Protein AF-0000000087409258 (afdb_homodimer)

Structure (mmCIF, N/CA/C/O backbone):
data_AF-0000000087409258-model_v1
#
loop_
_entity.id
_entity.type
_entity.pdbx_description
1 polymer 'Helix-turn-helix transcriptional regulator'
#
loop_
_atom_site.group_PDB
_atom_site.id
_atom_site.type_symbol
_atom_site.label_atom_id
_atom_site.label_alt_id
_atom_site.label_comp_id
_atom_site.label_asym_id
_atom_site.label_entity_id
_atom_site.label_seq_id
_atom_site.pdbx_PDB_ins_code
_atom_site.Cartn_x
_atom_site.Cartn_y
_atom_site.Cartn_z
_atom_site.occupancy
_atom_site.B_iso_or_equiv
_atom_site.auth_seq_id
_atom_site.auth_comp_id
_atom_site.auth_asym_id
_atom_site.auth_atom_id
_atom_site.pdbx_PDB_model_num
ATOM 1 N N . MET A 1 1 ? 0.174 7.973 -6.758 1 89.38 1 MET A N 1
ATOM 2 C CA . MET A 1 1 ? 0.595 6.797 -6.004 1 89.38 1 MET A CA 1
ATOM 3 C C . MET A 1 1 ? 0.549 5.547 -6.875 1 89.38 1 MET A C 1
ATOM 5 O O . MET A 1 1 ? -0.35 5.395 -7.703 1 89.38 1 MET A O 1
ATOM 9 N N . LYS A 1 2 ? 1.593 4.695 -6.738 1 90.25 2 LYS A N 1
ATOM 10 C CA . LYS A 1 2 ? 1.683 3.508 -7.586 1 90.25 2 LYS A CA 1
ATOM 11 C C . LYS A 1 2 ? 1.005 2.311 -6.93 1 90.25 2 LYS A C 1
ATOM 13 O O . LYS A 1 2 ? 0.765 1.291 -7.578 1 90.25 2 LYS A O 1
ATOM 18 N N . TYR A 1 3 ? 0.667 2.307 -5.719 1 96.88 3 TYR A N 1
ATOM 19 C CA . TYR A 1 3 ? -0.089 1.336 -4.934 1 96.88 3 TYR A CA 1
ATOM 20 C C . TYR A 1 3 ? 0.606 -0.021 -4.93 1 96.88 3 TYR A C 1
ATOM 22 O O . TYR A 1 3 ? -0.035 -1.055 -5.129 1 96.88 3 TYR A O 1
ATOM 30 N N . ARG A 1 4 ? 1.931 0.079 -4.73 1 96.94 4 ARG A N 1
ATOM 31 C CA . ARG A 1 4 ? 2.729 -1.142 -4.727 1 96.94 4 ARG A CA 1
ATOM 32 C C . ARG A 1 4 ? 2.287 -2.08 -3.607 1 96.94 4 ARG A C 1
ATOM 34 O O . ARG A 1 4 ? 2.16 -3.289 -3.818 1 96.94 4 ARG A O 1
ATOM 41 N N . ASP A 1 5 ? 2.037 -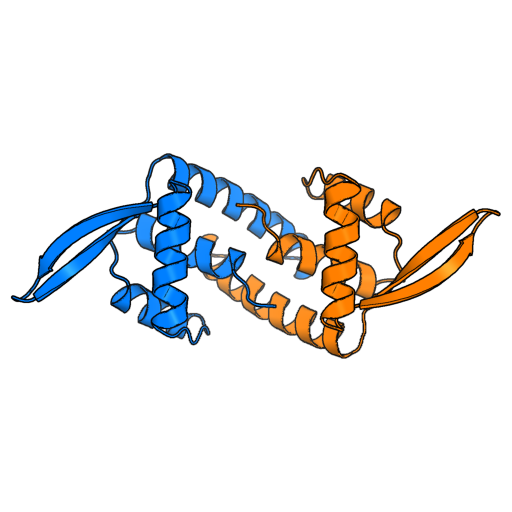1.569 -2.422 1 98.19 5 ASP A N 1
ATOM 42 C CA . ASP A 1 5 ? 1.653 -2.404 -1.288 1 98.19 5 ASP A CA 1
ATOM 43 C C . ASP A 1 5 ? 0.334 -3.125 -1.557 1 98.19 5 ASP A C 1
ATOM 45 O O . ASP A 1 5 ? 0.177 -4.297 -1.207 1 98.19 5 ASP A O 1
ATOM 49 N N . PHE A 1 6 ? -0.56 -2.443 -2.168 1 98.5 6 PHE A N 1
ATOM 50 C CA . PHE A 1 6 ? -1.859 -3.029 -2.477 1 98.5 6 PHE A CA 1
ATOM 51 C C . PHE A 1 6 ? -1.718 -4.152 -3.496 1 98.5 6 PHE A C 1
ATOM 53 O O . PHE A 1 6 ? -2.291 -5.23 -3.32 1 98.5 6 PHE A O 1
ATOM 60 N N . LEU A 1 7 ? -0.925 -3.869 -4.484 1 98.5 7 LEU A N 1
ATOM 61 C CA . LEU A 1 7 ? -0.688 -4.883 -5.508 1 98.5 7 LEU A CA 1
ATOM 62 C C . LEU A 1 7 ? -0.022 -6.117 -4.91 1 98.5 7 LEU A C 1
ATOM 64 O O . LEU A 1 7 ? -0.428 -7.246 -5.191 1 98.5 7 LEU A O 1
ATOM 68 N N . ALA A 1 8 ? 0.954 -5.875 -4.09 1 98.75 8 ALA A N 1
ATOM 69 C CA . ALA A 1 8 ? 1.679 -6.977 -3.465 1 98.75 8 ALA A CA 1
ATOM 70 C C . ALA A 1 8 ? 0.744 -7.84 -2.621 1 98.75 8 ALA A C 1
ATOM 72 O O . ALA A 1 8 ? 0.823 -9.07 -2.654 1 98.75 8 ALA A O 1
ATOM 73 N N . LEU A 1 9 ? -0.149 -7.207 -1.917 1 98.88 9 LEU A N 1
ATOM 74 C CA . LEU A 1 9 ? -1.073 -7.957 -1.071 1 98.88 9 LEU A CA 1
ATOM 75 C C . LEU A 1 9 ? -2.053 -8.766 -1.917 1 98.88 9 LEU A C 1
ATOM 77 O O . LEU A 1 9 ? -2.387 -9.898 -1.574 1 98.88 9 LEU A O 1
ATOM 81 N N . HIS A 1 10 ? -2.561 -8.141 -3.023 1 98.88 10 HIS A N 1
ATOM 82 C CA . HIS A 1 10 ? -3.377 -8.914 -3.951 1 98.88 10 HIS A CA 1
ATOM 83 C C . HIS A 1 10 ? -2.631 -10.148 -4.441 1 98.88 10 HIS A C 1
ATOM 85 O O . HIS A 1 10 ? -3.18 -11.258 -4.438 1 98.88 10 HIS A O 1
ATOM 91 N N . ILE A 1 11 ? -1.398 -9.914 -4.848 1 98.88 11 ILE A N 1
ATOM 92 C CA . ILE A 1 11 ? -0.594 -10.984 -5.438 1 98.88 11 ILE A CA 1
ATOM 93 C C . ILE A 1 11 ? -0.366 -12.086 -4.41 1 98.88 11 ILE A C 1
ATOM 95 O O . ILE A 1 11 ? -0.586 -13.266 -4.699 1 98.88 11 ILE A O 1
ATOM 99 N N . LEU A 1 12 ? 0.043 -11.742 -3.25 1 98.94 12 LEU A N 1
ATOM 100 C CA . LEU A 1 12 ? 0.292 -12.727 -2.203 1 98.94 12 LEU A CA 1
ATOM 101 C C . LEU A 1 12 ? -0.985 -13.477 -1.852 1 98.94 12 LEU A C 1
ATOM 103 O O . LEU A 1 12 ? -0.95 -14.688 -1.604 1 98.94 12 LEU A O 1
ATOM 107 N N . HIS A 1 13 ? -2.062 -12.766 -1.784 1 98.88 13 HIS A N 1
ATOM 108 C CA . HIS A 1 13 ? -3.34 -13.398 -1.485 1 98.88 13 HIS A CA 1
ATOM 109 C C . HIS A 1 13 ? -3.686 -14.461 -2.525 1 98.88 13 HIS A C 1
ATOM 111 O O . HIS A 1 13 ? -3.973 -15.602 -2.176 1 98.88 13 HIS A O 1
ATOM 117 N N . HIS A 1 14 ? -3.59 -14.133 -3.777 1 98.81 14 HIS A N 1
ATOM 118 C CA . HIS A 1 14 ? -3.914 -15.078 -4.836 1 98.81 14 HIS A CA 1
ATOM 119 C C . HIS A 1 14 ? -2.926 -16.234 -4.855 1 98.81 14 HIS A C 1
ATOM 121 O O . HIS A 1 14 ? -3.318 -17.391 -5.066 1 98.81 14 HIS A O 1
ATOM 127 N N . ALA A 1 15 ? -1.652 -15.938 -4.641 1 98.81 15 ALA A N 1
ATOM 128 C CA . ALA A 1 15 ? -0.634 -16.984 -4.609 1 98.81 15 ALA A CA 1
ATOM 129 C C . ALA A 1 15 ? -0.856 -17.938 -3.43 1 98.81 15 ALA A C 1
ATOM 131 O O . ALA A 1 15 ? -0.394 -19.078 -3.445 1 98.81 15 ALA A O 1
ATOM 132 N N . SER A 1 16 ? -1.476 -17.438 -2.377 1 98.62 16 SER A N 1
ATOM 133 C CA . SER A 1 16 ? -1.748 -18.266 -1.203 1 98.62 16 SER A CA 1
ATOM 134 C C . SER A 1 16 ? -2.881 -19.25 -1.471 1 98.62 16 SER A C 1
ATOM 136 O O . SER A 1 16 ? -3.01 -20.25 -0.773 1 98.62 16 SER A O 1
ATOM 138 N N . GLU A 1 17 ? -3.699 -18.922 -2.404 1 98.25 17 GLU A N 1
ATOM 139 C CA . GLU A 1 17 ? -4.832 -19.781 -2.746 1 98.25 17 GLU A CA 1
ATOM 140 C C . GLU A 1 17 ? -4.41 -20.906 -3.686 1 98.25 17 GLU A C 1
ATOM 142 O O . GLU A 1 17 ? -4.871 -22.047 -3.549 1 98.25 17 GLU A O 1
ATOM 147 N N . GLU A 1 18 ? -3.574 -20.688 -4.609 1 98.19 18 GLU A N 1
ATOM 148 C CA . GLU A 1 18 ? -3.033 -21.625 -5.59 1 98.19 18 GLU A CA 1
ATOM 149 C C . GLU A 1 18 ? -1.832 -21.016 -6.316 1 98.19 18 GLU A C 1
ATOM 151 O O . GLU A 1 18 ? -1.636 -19.797 -6.305 1 98.19 18 GLU A O 1
ATOM 156 N N . PRO A 1 19 ? -0.986 -21.875 -6.914 1 98.12 19 PRO A N 1
ATOM 157 C CA . PRO A 1 19 ? 0.081 -21.344 -7.758 1 98.12 19 PRO A CA 1
ATOM 158 C C . PRO A 1 19 ? -0.449 -20.453 -8.891 1 98.12 19 PRO A C 1
ATOM 160 O O . PRO A 1 19 ? -1.49 -20.766 -9.477 1 98.12 19 PRO A O 1
ATOM 163 N N . VAL A 1 20 ? 0.254 -19.375 -9.188 1 98.44 20 VAL A N 1
ATOM 164 C CA . VAL A 1 20 ? -0.277 -18.391 -10.125 1 98.44 20 VAL A CA 1
ATOM 165 C C . VAL A 1 20 ? 0.777 -18.062 -11.18 1 98.44 20 VAL A C 1
ATOM 167 O O . VAL A 1 20 ? 1.977 -18.219 -10.938 1 98.44 20 VAL A O 1
ATOM 170 N N . THR A 1 21 ? 0.331 -17.578 -12.375 1 98.31 21 THR A N 1
ATOM 171 C CA . THR A 1 21 ? 1.21 -17.062 -13.414 1 98.31 21 THR A CA 1
ATOM 172 C C . THR A 1 21 ? 1.067 -15.547 -13.523 1 98.31 21 THR A C 1
ATOM 174 O O . THR A 1 21 ? 0.106 -14.969 -13.016 1 98.31 21 THR A O 1
ATOM 177 N N . GLY A 1 22 ? 2.105 -14.875 -14.148 1 98.12 22 GLY A N 1
ATOM 178 C CA . GLY A 1 22 ? 2.014 -13.445 -14.391 1 98.12 22 GLY A CA 1
ATOM 179 C C . GLY A 1 22 ? 0.765 -13.047 -15.156 1 98.12 22 GLY A C 1
ATOM 180 O O . GLY A 1 22 ? 0.121 -12.047 -14.828 1 98.12 22 GLY A O 1
ATOM 181 N N . SER A 1 23 ? 0.426 -13.891 -16.141 1 96.88 23 SER A N 1
ATOM 182 C CA . SER A 1 23 ? -0.746 -13.578 -16.953 1 96.88 23 SER A CA 1
ATOM 183 C C . SER A 1 23 ? -2.029 -13.688 -16.141 1 96.88 23 SER A C 1
ATOM 185 O O . SER A 1 23 ? -2.922 -12.844 -16.266 1 96.88 23 SER A O 1
ATOM 187 N N . PHE A 1 24 ? -2.098 -14.703 -15.414 1 97.81 24 PHE A N 1
ATOM 188 C CA . PHE A 1 24 ? -3.246 -14.859 -14.523 1 97.81 24 PHE A CA 1
ATOM 189 C C . PHE A 1 24 ? -3.391 -13.648 -13.609 1 97.81 24 PHE A C 1
ATOM 191 O O . PHE A 1 24 ? -4.484 -13.102 -13.469 1 97.81 24 PHE A O 1
ATOM 198 N N . LEU A 1 25 ? -2.318 -13.195 -13.023 1 98.56 25 LEU A N 1
ATOM 199 C CA . LEU A 1 25 ? -2.324 -12.102 -12.055 1 98.56 25 LEU A CA 1
ATOM 200 C C . LEU A 1 25 ? -2.705 -10.789 -12.734 1 98.56 25 LEU A C 1
ATOM 202 O O . LEU A 1 25 ? -3.432 -9.977 -12.156 1 98.56 25 LEU A O 1
ATOM 206 N N . MET A 1 26 ? -2.182 -10.57 -13.898 1 98.5 26 MET A N 1
ATOM 207 C CA . MET A 1 26 ? -2.539 -9.352 -14.617 1 98.5 26 MET A CA 1
ATOM 208 C C . MET A 1 26 ? -4.039 -9.289 -14.875 1 98.5 26 MET A C 1
ATOM 210 O O . MET A 1 26 ? -4.664 -8.242 -14.695 1 98.5 26 MET A O 1
ATOM 214 N N . LYS A 1 27 ? -4.656 -10.445 -15.242 1 98 27 LYS A N 1
ATOM 215 C CA . LYS A 1 27 ? -6.098 -10.516 -15.461 1 98 27 LYS A CA 1
ATOM 216 C C . LYS A 1 27 ? -6.863 -10.305 -14.156 1 98 27 LYS A C 1
ATOM 218 O O . LYS A 1 27 ? -7.84 -9.555 -14.125 1 98 27 LYS A O 1
ATOM 223 N N . GLU A 1 28 ? -6.457 -10.984 -13.156 1 97.88 28 GLU A N 1
ATOM 224 C CA . GLU A 1 28 ? -7.141 -10.875 -11.875 1 97.88 28 GLU A CA 1
ATOM 225 C C . GLU A 1 28 ? -7.066 -9.453 -11.32 1 97.88 28 GLU A C 1
ATOM 227 O O . GLU A 1 28 ? -8.047 -8.938 -10.789 1 97.88 28 GLU A O 1
ATOM 232 N N . LEU A 1 29 ? -5.832 -8.836 -11.391 1 98.44 29 LEU A N 1
ATOM 233 C CA . LEU A 1 29 ? -5.656 -7.48 -10.883 1 98.44 29 LEU A CA 1
ATOM 234 C C . LEU A 1 29 ? -6.523 -6.492 -11.664 1 98.44 29 LEU A C 1
ATOM 236 O O . LEU A 1 29 ? -7.008 -5.508 -11.102 1 98.44 29 LEU A O 1
ATOM 240 N N . GLU A 1 30 ? -6.688 -6.742 -12.945 1 98.06 30 GLU A N 1
ATOM 241 C CA . GLU A 1 30 ? -7.605 -5.926 -13.734 1 98.06 30 GLU A CA 1
ATOM 242 C C . GLU A 1 30 ? -9.016 -5.965 -13.156 1 98.06 30 GLU A C 1
ATOM 244 O O . GLU A 1 30 ? -9.695 -4.938 -13.102 1 98.06 30 GLU A O 1
ATOM 249 N N . ARG A 1 31 ? -9.453 -7.125 -12.734 1 97.38 31 ARG A N 1
ATOM 250 C CA . ARG A 1 31 ? -10.766 -7.273 -12.125 1 97.38 31 ARG A CA 1
ATOM 251 C C . ARG A 1 31 ? -10.867 -6.469 -10.828 1 97.38 31 ARG A C 1
ATOM 253 O O . ARG A 1 31 ? -11.961 -6.09 -10.406 1 97.38 31 ARG A O 1
ATOM 260 N N . HIS A 1 32 ? -9.734 -6.203 -10.273 1 97.38 32 HIS A N 1
ATOM 261 C CA . HIS A 1 32 ? -9.688 -5.438 -9.031 1 97.38 32 HIS A CA 1
ATOM 262 C C . HIS A 1 32 ? -9.422 -3.959 -9.305 1 97.38 32 HIS A C 1
ATOM 264 O O . HIS A 1 32 ? -9.195 -3.182 -8.375 1 97.38 32 HIS A O 1
ATOM 270 N N . GLY A 1 33 ? -9.391 -3.6 -10.625 1 96.69 33 GLY A N 1
ATOM 271 C CA . GLY A 1 33 ? -9.32 -2.195 -10.992 1 96.69 33 GLY A CA 1
ATOM 272 C C . GLY A 1 33 ? -7.918 -1.731 -11.32 1 96.69 33 GLY A C 1
ATOM 273 O O . GLY A 1 33 ? -7.652 -0.529 -11.391 1 96.69 33 GLY A O 1
ATOM 274 N N . TYR A 1 34 ? -6.988 -2.666 -11.453 1 97.88 34 TYR A N 1
ATOM 275 C CA . TYR A 1 34 ? -5.613 -2.316 -11.805 1 97.88 34 TYR A CA 1
ATOM 276 C C . 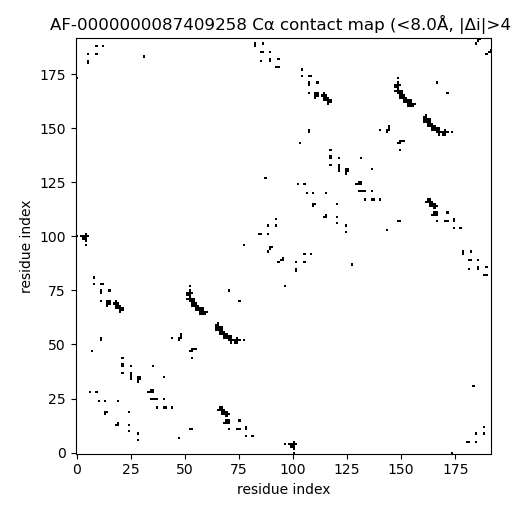TYR A 1 34 ? -5.312 -2.666 -13.25 1 97.88 34 TYR A C 1
ATOM 278 O O . TYR A 1 34 ? -5.543 -3.799 -13.688 1 97.88 34 TYR A O 1
ATOM 286 N N . HIS A 1 35 ? -4.844 -1.706 -13.984 1 96.38 35 HIS A N 1
ATOM 287 C CA . HIS A 1 35 ? -4.344 -1.988 -15.328 1 96.38 35 HIS A CA 1
ATOM 288 C C . HIS A 1 35 ? -2.82 -1.995 -15.359 1 96.38 35 HIS A C 1
ATOM 290 O O . HIS A 1 35 ? -2.193 -0.947 -15.531 1 96.38 35 HIS A O 1
ATOM 296 N N . ILE A 1 36 ? -2.291 -3.129 -15.25 1 97.19 36 ILE A N 1
ATOM 297 C CA . ILE A 1 36 ? -0.849 -3.289 -15.102 1 97.19 36 ILE A CA 1
ATOM 298 C C . ILE A 1 36 ? -0.277 -3.963 -16.344 1 97.19 36 ILE A C 1
ATOM 300 O O . ILE A 1 36 ? -0.785 -4.996 -16.797 1 97.19 36 ILE A O 1
ATOM 304 N N . SER A 1 37 ? 0.736 -3.408 -16.906 1 96.81 37 SER A N 1
ATOM 305 C CA . SER A 1 37 ? 1.399 -3.975 -18.078 1 96.81 37 SER A CA 1
ATOM 306 C C . SER A 1 37 ? 2.412 -5.039 -17.672 1 96.81 37 SER A C 1
ATOM 308 O O . SER A 1 37 ? 2.848 -5.09 -16.516 1 96.81 37 SER A O 1
ATOM 310 N N . PRO A 1 38 ? 2.859 -5.883 -18.641 1 97.31 38 PRO A N 1
ATOM 311 C CA . PRO A 1 38 ? 3.947 -6.82 -18.359 1 97.31 38 PRO A CA 1
ATOM 312 C C . PRO A 1 38 ? 5.211 -6.129 -17.859 1 97.31 38 PRO A C 1
ATOM 314 O O . PRO A 1 38 ? 5.906 -6.664 -16.984 1 97.31 38 PRO A O 1
ATOM 317 N N . GLY A 1 39 ? 5.473 -5.02 -18.391 1 97.56 39 GLY A N 1
ATOM 318 C CA . GLY A 1 39 ? 6.66 -4.273 -18 1 97.56 39 GLY A CA 1
ATOM 319 C C . GLY A 1 39 ? 6.648 -3.857 -16.547 1 97.56 39 GLY A C 1
ATOM 320 O O . GLY A 1 39 ? 7.699 -3.568 -15.969 1 97.56 39 GLY A O 1
ATOM 321 N N . THR A 1 40 ? 5.512 -3.789 -15.938 1 97.19 40 THR A N 1
ATOM 322 C CA . THR A 1 40 ? 5.355 -3.438 -14.531 1 97.19 40 THR A CA 1
ATOM 323 C C . THR A 1 40 ? 5.16 -4.688 -13.68 1 97.19 40 THR A C 1
ATOM 325 O O . THR A 1 40 ? 5.711 -4.789 -12.578 1 97.19 40 THR A O 1
ATOM 328 N N . MET A 1 41 ? 4.43 -5.637 -14.234 1 98.19 41 MET A N 1
ATOM 329 C CA . MET A 1 41 ? 4.059 -6.832 -13.484 1 98.19 41 MET A CA 1
ATOM 330 C C . MET A 1 41 ? 5.285 -7.695 -13.195 1 98.19 41 MET A C 1
ATOM 332 O O . MET A 1 41 ? 5.5 -8.117 -12.062 1 98.19 41 MET A O 1
ATOM 336 N N . TYR A 1 42 ? 6.031 -7.953 -14.195 1 98.25 42 TYR A N 1
ATOM 337 C CA . TYR A 1 42 ? 7.082 -8.945 -14.031 1 98.25 42 TYR A CA 1
ATOM 338 C C . TYR A 1 42 ? 8.203 -8.422 -13.141 1 98.25 42 TYR A C 1
ATOM 340 O O . TYR A 1 42 ? 8.727 -9.148 -12.297 1 98.25 42 TYR A O 1
ATOM 348 N N . PRO A 1 43 ? 8.594 -7.191 -13.32 1 98.44 43 PRO A N 1
ATOM 349 C CA . PRO A 1 43 ? 9.523 -6.656 -12.32 1 98.44 43 PRO A CA 1
ATOM 350 C C . PRO A 1 43 ? 8.969 -6.711 -10.898 1 98.44 43 PRO A C 1
ATOM 352 O O . PRO A 1 43 ? 9.719 -6.957 -9.953 1 98.44 43 PRO A O 1
ATOM 355 N N . LEU A 1 44 ? 7.688 -6.445 -10.719 1 98.44 44 LEU A N 1
ATOM 356 C CA . LEU A 1 44 ? 7.062 -6.543 -9.406 1 98.44 44 LEU A CA 1
ATOM 357 C C . LEU A 1 44 ? 7.16 -7.965 -8.867 1 98.44 44 LEU A C 1
ATOM 359 O O . LEU A 1 44 ? 7.543 -8.172 -7.711 1 98.44 44 LEU A O 1
ATOM 363 N N . LEU A 1 45 ? 6.824 -8.891 -9.703 1 98.81 45 LEU A N 1
ATOM 364 C CA . LEU A 1 45 ? 6.938 -10.289 -9.312 1 98.81 45 LEU A CA 1
ATOM 365 C C . LEU A 1 45 ? 8.375 -10.641 -8.961 1 98.81 45 LEU A C 1
ATOM 367 O O . LEU A 1 45 ? 8.625 -11.359 -7.988 1 98.81 45 LEU A O 1
ATOM 371 N N . HIS A 1 46 ? 9.273 -10.18 -9.758 1 98.62 46 HIS A N 1
ATOM 372 C CA . HIS A 1 46 ? 10.688 -10.406 -9.5 1 98.62 46 HIS A CA 1
ATOM 373 C C . HIS A 1 46 ? 11.102 -9.82 -8.156 1 98.62 46 HIS A C 1
ATOM 375 O O . HIS A 1 46 ? 11.844 -10.453 -7.395 1 98.62 46 HIS A O 1
ATOM 381 N N . SER A 1 47 ? 10.664 -8.625 -7.871 1 98.56 47 SER A N 1
ATOM 382 C CA . SER A 1 47 ? 10.969 -7.977 -6.602 1 98.56 47 SER A CA 1
ATOM 383 C C . SER A 1 47 ? 10.422 -8.781 -5.422 1 98.56 47 SER A C 1
ATOM 385 O O . SER A 1 47 ? 11.102 -8.961 -4.414 1 98.56 47 SER A O 1
ATOM 387 N N . LEU A 1 48 ? 9.188 -9.273 -5.543 1 98.81 48 LEU A N 1
ATOM 388 C CA . LEU A 1 48 ? 8.578 -10.062 -4.477 1 98.81 48 LEU A CA 1
ATOM 389 C C . LEU A 1 48 ? 9.336 -11.375 -4.27 1 98.81 48 LEU A C 1
ATOM 391 O O . LEU A 1 48 ? 9.477 -11.844 -3.139 1 98.81 48 LEU A O 1
ATOM 395 N N . GLU A 1 49 ? 9.773 -11.922 -5.352 1 98.81 49 GLU A N 1
ATOM 396 C CA . GLU A 1 49 ? 10.617 -13.109 -5.254 1 98.81 49 GLU A CA 1
ATOM 397 C C . GLU A 1 49 ? 11.953 -12.789 -4.578 1 98.81 49 GLU A C 1
ATOM 399 O O . GLU A 1 49 ? 12.406 -13.539 -3.709 1 98.81 49 GLU A O 1
ATOM 404 N N . GLY A 1 50 ? 12.578 -11.742 -5.012 1 98.5 50 GLY A N 1
ATOM 405 C CA . GLY A 1 50 ? 13.828 -11.305 -4.41 1 98.5 50 GLY A CA 1
ATOM 406 C C . GLY A 1 50 ? 13.719 -11.055 -2.92 1 98.5 50 GLY A C 1
ATOM 407 O O . GLY A 1 50 ? 14.672 -11.273 -2.174 1 98.5 50 GLY A O 1
ATOM 408 N N . GLU A 1 51 ? 12.547 -10.625 -2.443 1 98.5 51 GLU A N 1
ATOM 409 C CA . GLU A 1 51 ? 12.273 -10.367 -1.032 1 98.5 51 GLU A CA 1
ATOM 410 C C . GLU A 1 51 ? 11.945 -11.656 -0.287 1 98.5 51 GLU A C 1
ATOM 412 O O . GLU A 1 51 ? 11.734 -11.641 0.928 1 98.5 51 GLU A O 1
ATOM 417 N N . GLY A 1 52 ? 11.852 -12.703 -1.016 1 98.75 52 GLY A N 1
ATOM 418 C CA . GLY A 1 52 ? 11.594 -14.008 -0.423 1 98.75 52 GLY A CA 1
ATOM 419 C C . GLY A 1 52 ? 10.117 -14.281 -0.188 1 98.75 52 GLY A C 1
ATOM 420 O O . GLY A 1 52 ? 9.758 -15.242 0.493 1 98.75 52 GLY A O 1
ATOM 421 N N . LEU A 1 53 ? 9.242 -13.484 -0.713 1 98.88 53 LEU A N 1
ATOM 422 C CA . LEU A 1 53 ? 7.812 -13.602 -0.475 1 98.88 53 LEU A CA 1
ATOM 423 C C . LEU A 1 53 ? 7.184 -14.609 -1.434 1 98.88 53 LEU A C 1
ATOM 425 O O . LEU A 1 53 ? 6.152 -15.211 -1.12 1 98.88 53 LEU A O 1
ATOM 429 N N . LEU A 1 54 ? 7.773 -14.742 -2.611 1 98.94 54 LEU A N 1
ATOM 430 C CA . LEU A 1 54 ? 7.375 -15.703 -3.629 1 98.94 54 LEU A CA 1
ATOM 431 C C . LEU A 1 54 ? 8.555 -16.594 -4.023 1 98.94 54 LEU A C 1
ATOM 433 O O . LEU A 1 54 ? 9.711 -16.219 -3.842 1 98.94 54 LEU A O 1
ATOM 437 N N . LYS A 1 55 ? 8.297 -17.734 -4.461 1 98.88 55 LYS A N 1
ATOM 438 C CA . LYS A 1 55 ? 9.203 -18.594 -5.23 1 98.88 55 LYS A CA 1
ATOM 439 C C . LYS A 1 55 ? 8.594 -18.969 -6.57 1 98.88 55 LYS A C 1
ATOM 441 O O . LYS A 1 55 ? 7.367 -18.953 -6.73 1 98.88 55 LYS A O 1
ATOM 446 N N . SER A 1 56 ? 9.43 -19.219 -7.539 1 98.62 56 SER A N 1
ATOM 447 C CA . SER A 1 56 ? 8.875 -19.562 -8.844 1 98.62 56 SER A CA 1
ATOM 448 C C . SER A 1 56 ? 9.672 -20.672 -9.516 1 98.62 56 SER A C 1
ATOM 450 O O . SER A 1 56 ? 10.789 -20.984 -9.094 1 98.62 56 SER A O 1
ATOM 452 N N . HIS A 1 57 ? 9.125 -21.359 -10.367 1 98.31 57 HIS A N 1
ATOM 453 C CA . HIS A 1 57 ? 9.727 -22.359 -11.234 1 98.31 57 HIS A CA 1
ATOM 454 C C . HIS A 1 57 ? 9.062 -22.391 -12.602 1 98.31 57 HIS A C 1
ATOM 456 O O . HIS A 1 57 ? 7.957 -21.859 -12.773 1 98.31 57 HIS A O 1
ATOM 462 N N . TRP A 1 58 ? 9.844 -22.891 -13.531 1 97.88 58 TRP A N 1
ATOM 463 C CA . TRP A 1 58 ? 9.297 -23 -14.875 1 97.88 58 TRP A CA 1
ATOM 464 C C . TRP A 1 58 ? 8.539 -24.312 -15.047 1 97.88 58 TRP A C 1
ATOM 466 O O . TRP A 1 58 ? 8.969 -25.359 -14.562 1 97.88 58 TRP A O 1
ATOM 476 N N . GLU A 1 59 ? 7.359 -24.234 -15.75 1 95.75 59 GLU A N 1
ATOM 477 C CA . GLU A 1 59 ? 6.566 -25.406 -16.125 1 95.75 59 GLU A CA 1
ATOM 478 C C . GLU A 1 59 ? 6.055 -25.297 -17.547 1 95.75 59 GLU A C 1
ATOM 480 O O . GLU A 1 59 ? 5.988 -24.203 -18.109 1 95.75 59 GLU A O 1
ATOM 485 N N . VAL A 1 60 ? 5.871 -26.547 -18.078 1 95.5 60 VAL A N 1
ATOM 486 C CA . VAL A 1 60 ? 5.238 -26.578 -19.391 1 95.5 60 VAL A CA 1
ATOM 487 C C . VAL A 1 60 ? 3.732 -26.781 -19.234 1 95.5 60 VAL A C 1
ATOM 489 O O . VAL A 1 60 ? 3.287 -27.734 -18.625 1 95.5 60 VAL A O 1
ATOM 492 N N . ARG A 1 61 ? 3.07 -25.797 -19.656 1 89.56 61 ARG A N 1
ATOM 493 C CA . ARG A 1 61 ? 1.613 -25.875 -19.656 1 89.56 61 ARG A CA 1
ATOM 494 C C . ARG A 1 61 ? 1.062 -25.719 -21.078 1 89.56 61 ARG A C 1
ATOM 496 O O . ARG A 1 61 ? 1.329 -24.719 -21.734 1 89.56 61 ARG A O 1
ATOM 503 N N . SER A 1 62 ? 0.201 -26.766 -21.453 1 91.94 62 SER A N 1
ATOM 504 C CA . SER A 1 62 ? -0.38 -26.766 -22.781 1 91.94 62 SER A CA 1
ATOM 505 C C . SER A 1 62 ? 0.674 -26.469 -23.844 1 91.94 62 SER A C 1
ATOM 507 O O . SER A 1 62 ? 0.457 -25.641 -24.734 1 91.94 62 SER A O 1
ATOM 509 N N . GLY A 1 63 ? 1.891 -27.016 -23.719 1 92.94 63 GLY A N 1
ATOM 510 C CA . GLY A 1 63 ? 2.959 -26.938 -24.703 1 92.94 63 GLY A CA 1
ATOM 511 C C . GLY A 1 63 ? 3.766 -25.656 -24.609 1 92.94 63 GLY A C 1
ATOM 512 O O . GLY A 1 63 ? 4.688 -25.422 -25.391 1 92.94 63 GLY A O 1
ATOM 513 N N . ARG A 1 64 ? 3.373 -24.812 -23.703 1 93.25 64 ARG A N 1
ATOM 514 C CA . ARG A 1 64 ? 4.09 -23.562 -23.531 1 93.25 64 ARG A CA 1
ATOM 515 C C . ARG A 1 64 ? 4.824 -23.531 -22.188 1 93.25 64 ARG A C 1
ATOM 517 O O . ARG A 1 64 ? 4.312 -24.016 -21.188 1 93.25 64 ARG A O 1
ATOM 524 N N . ARG A 1 65 ? 6.051 -23.047 -22.281 1 96.19 65 ARG A N 1
ATOM 525 C CA . ARG A 1 65 ? 6.809 -22.859 -21.047 1 96.19 65 ARG A CA 1
ATOM 526 C C . ARG A 1 65 ? 6.34 -21.609 -20.312 1 96.19 65 ARG A C 1
ATOM 528 O O . ARG A 1 65 ? 6.375 -20.516 -20.859 1 96.19 65 ARG A O 1
ATOM 535 N N . VAL A 1 66 ? 5.84 -21.75 -19.078 1 96.38 66 VAL A N 1
ATOM 536 C CA . VAL A 1 66 ? 5.352 -20.625 -18.281 1 96.38 66 VAL A CA 1
ATOM 537 C C . VAL A 1 66 ? 6.035 -20.625 -16.922 1 96.38 66 VAL A C 1
ATOM 539 O O . VAL A 1 66 ? 6.449 -21.672 -16.422 1 96.38 66 VAL A O 1
ATOM 542 N N . ARG A 1 67 ? 6.16 -19.453 -16.359 1 97.62 67 ARG A N 1
ATOM 543 C CA . ARG A 1 67 ? 6.684 -19.328 -15.008 1 97.62 67 ARG A CA 1
ATOM 544 C C . ARG A 1 67 ? 5.551 -19.281 -13.984 1 97.62 67 ARG A C 1
ATOM 546 O O . ARG A 1 67 ? 4.617 -18.5 -14.117 1 97.62 67 ARG A O 1
ATOM 553 N N . VAL A 1 68 ? 5.676 -20.188 -13 1 98.5 68 VAL A N 1
ATOM 554 C CA . VAL A 1 68 ? 4.645 -20.312 -11.969 1 98.5 68 VAL A CA 1
ATOM 555 C C . VAL A 1 68 ? 5.184 -19.797 -10.633 1 98.5 68 VAL A C 1
ATOM 557 O O . VAL A 1 68 ? 6.312 -20.109 -10.25 1 98.5 68 VAL A O 1
ATOM 560 N N . TYR A 1 69 ? 4.375 -19.016 -9.953 1 98.75 69 TYR A N 1
ATOM 561 C CA . TYR A 1 69 ? 4.762 -18.422 -8.672 1 98.75 69 TYR A CA 1
ATOM 562 C C . TYR A 1 69 ? 3.947 -19.016 -7.531 1 98.75 69 TYR A C 1
ATOM 564 O O . TYR A 1 69 ? 2.742 -19.234 -7.668 1 98.75 69 TYR A O 1
ATOM 572 N N . GLU A 1 70 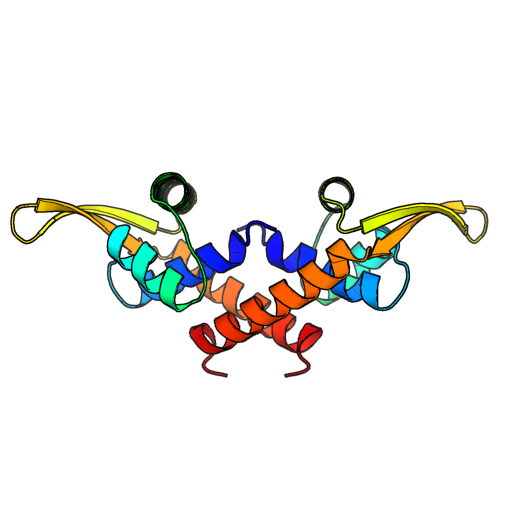? 4.648 -19.234 -6.453 1 98.81 70 GLU A N 1
ATOM 573 C CA . GLU A 1 70 ? 4.035 -19.703 -5.219 1 98.81 70 GLU A CA 1
ATOM 574 C C . GLU A 1 70 ? 4.469 -18.859 -4.023 1 98.81 70 GLU A C 1
ATOM 576 O O . GLU A 1 70 ? 5.609 -18.406 -3.963 1 98.81 70 GLU A O 1
ATOM 581 N N . ILE A 1 71 ? 3.547 -18.734 -3.084 1 98.88 71 ILE A N 1
ATOM 582 C CA . ILE A 1 71 ? 3.865 -18 -1.87 1 98.88 71 ILE A CA 1
ATOM 583 C C . ILE A 1 71 ? 4.77 -18.828 -0.973 1 98.88 71 ILE A C 1
ATOM 585 O O . ILE A 1 71 ? 4.621 -20.062 -0.905 1 98.88 71 ILE A O 1
ATOM 589 N N . THR A 1 72 ? 5.734 -18.219 -0.387 1 98.94 72 THR A N 1
ATOM 590 C CA . THR A 1 72 ? 6.598 -18.906 0.573 1 98.94 72 THR A CA 1
ATOM 591 C C . THR A 1 72 ? 6.059 -18.75 1.991 1 98.94 72 THR A C 1
ATOM 593 O O . THR A 1 72 ? 5.035 -18.094 2.203 1 98.94 72 THR A O 1
ATOM 596 N N . GLU A 1 73 ? 6.754 -19.391 3.01 1 98.81 73 GLU A N 1
ATOM 597 C CA . GLU A 1 73 ? 6.387 -19.188 4.41 1 98.81 73 GLU A CA 1
ATOM 598 C C . GLU A 1 73 ? 6.562 -17.734 4.824 1 98.81 73 GLU A C 1
ATOM 600 O O . GLU A 1 73 ? 5.734 -17.188 5.555 1 98.81 73 GLU A O 1
ATOM 605 N N . ILE A 1 74 ? 7.641 -17.109 4.395 1 98.81 74 ILE A N 1
ATOM 606 C CA . ILE A 1 74 ? 7.871 -15.695 4.652 1 98.81 74 ILE A CA 1
ATOM 607 C C . ILE A 1 74 ? 6.754 -14.875 4.027 1 98.81 74 ILE A C 1
ATOM 609 O O . ILE A 1 74 ? 6.25 -13.93 4.641 1 98.81 74 ILE A O 1
ATOM 613 N N . GLY A 1 75 ? 6.348 -15.219 2.797 1 98.88 75 GLY A N 1
ATOM 614 C CA . GLY A 1 75 ? 5.246 -14.555 2.117 1 98.88 75 GLY A CA 1
ATOM 615 C C . GLY A 1 75 ? 3.932 -14.664 2.865 1 98.88 75 GLY A C 1
ATOM 616 O O . GLY A 1 75 ? 3.174 -13.695 2.943 1 98.88 75 GLY A O 1
ATOM 617 N N . ARG A 1 76 ? 3.693 -15.844 3.43 1 98.88 76 ARG A N 1
ATOM 618 C CA . ARG A 1 76 ? 2.463 -16.047 4.184 1 98.88 76 ARG A CA 1
ATOM 619 C C . ARG A 1 76 ? 2.438 -15.195 5.441 1 98.88 76 ARG A C 1
ATOM 621 O O . ARG A 1 76 ? 1.406 -14.609 5.781 1 98.88 76 ARG A O 1
ATOM 628 N N . ARG A 1 77 ? 3.518 -15.125 6.109 1 98.75 77 ARG A N 1
ATOM 629 C CA . ARG A 1 77 ? 3.613 -14.273 7.293 1 98.75 77 ARG A CA 1
ATOM 630 C C . ARG A 1 77 ? 3.438 -12.805 6.926 1 98.75 77 ARG A C 1
ATOM 632 O O . ARG A 1 77 ? 2.766 -12.055 7.641 1 98.75 77 ARG A O 1
ATOM 639 N N . THR A 1 78 ? 4.012 -12.438 5.812 1 98.75 78 THR A N 1
ATOM 640 C CA . THR A 1 78 ? 3.898 -11.062 5.34 1 98.75 78 THR A CA 1
ATOM 641 C C . THR A 1 78 ? 2.457 -10.734 4.961 1 98.75 78 THR A C 1
ATOM 643 O O . THR A 1 78 ? 1.969 -9.633 5.238 1 98.75 78 THR A O 1
ATOM 646 N N . LEU A 1 79 ? 1.794 -11.664 4.324 1 98.81 79 LEU A N 1
ATOM 647 C CA . LEU A 1 79 ? 0.384 -11.484 3.994 1 98.81 79 LEU A CA 1
ATOM 648 C C . LEU A 1 79 ? -0.449 -11.289 5.258 1 98.81 79 LEU A C 1
ATOM 650 O O . LEU A 1 79 ? -1.316 -10.414 5.301 1 98.81 79 LEU A O 1
ATOM 654 N N . ASP A 1 80 ? -0.141 -12.102 6.262 1 98.75 80 ASP A N 1
ATOM 655 C CA . ASP A 1 80 ? -0.877 -11.984 7.516 1 98.75 80 ASP A CA 1
ATOM 656 C C . ASP A 1 80 ? -0.627 -10.633 8.18 1 98.75 80 ASP A C 1
ATOM 658 O O . ASP A 1 80 ? -1.562 -9.992 8.664 1 98.75 80 ASP A O 1
ATOM 662 N N . GLU A 1 81 ? 0.601 -10.211 8.195 1 98.31 81 GLU A N 1
ATOM 663 C CA . GLU A 1 81 ? 0.932 -8.883 8.711 1 98.31 81 GLU A CA 1
ATOM 664 C C . GLU A 1 81 ? 0.227 -7.789 7.91 1 98.31 81 GLU A C 1
ATOM 666 O O . GLU A 1 81 ? -0.287 -6.828 8.484 1 98.31 81 GLU A O 1
ATOM 671 N N . GLY A 1 82 ? 0.227 -7.953 6.598 1 98.5 82 GLY A N 1
ATOM 672 C CA . GLY A 1 82 ? -0.445 -7.004 5.723 1 98.5 82 GLY A CA 1
ATOM 673 C C . GLY A 1 82 ? -1.938 -6.914 5.977 1 98.5 82 GLY A C 1
ATOM 674 O O . GLY A 1 82 ? -2.516 -5.824 5.93 1 98.5 82 GLY A O 1
ATOM 675 N N . LYS A 1 83 ? -2.508 -8.047 6.262 1 98.44 83 LYS A N 1
ATOM 676 C CA . LYS A 1 83 ? -3.934 -8.07 6.574 1 98.44 83 LYS A CA 1
ATOM 677 C C . LYS A 1 83 ? -4.227 -7.309 7.863 1 98.44 83 LYS A C 1
ATOM 679 O O . LYS A 1 83 ? -5.25 -6.633 7.973 1 98.44 83 LYS A O 1
ATOM 684 N N . GLU A 1 84 ? -3.395 -7.445 8.797 1 98.19 84 GLU A N 1
ATOM 685 C CA . GLU A 1 84 ? -3.566 -6.707 10.047 1 98.19 84 GLU A CA 1
ATOM 686 C C . GLU A 1 84 ? -3.486 -5.199 9.805 1 98.19 84 GLU A C 1
ATOM 688 O O . GLU A 1 84 ? -4.301 -4.441 10.336 1 98.19 84 GLU A O 1
ATOM 693 N N . LYS A 1 85 ? -2.527 -4.781 9.078 1 98.12 85 LYS A N 1
ATOM 694 C CA . LYS A 1 85 ? -2.383 -3.365 8.742 1 98.12 85 LYS A CA 1
ATOM 695 C C . LYS A 1 85 ? -3.562 -2.873 7.91 1 98.12 85 LYS A C 1
ATOM 697 O O . LYS A 1 85 ? -3.996 -1.728 8.055 1 98.12 85 LYS A O 1
ATOM 702 N N . LEU A 1 86 ? -3.992 -3.705 7.035 1 98.31 86 LEU A N 1
ATOM 703 C CA . LEU A 1 86 ? -5.148 -3.387 6.207 1 98.31 86 LEU A CA 1
ATOM 704 C C . LEU A 1 86 ? -6.391 -3.164 7.066 1 98.31 86 LEU A C 1
ATOM 706 O O . LEU A 1 86 ? -7.125 -2.193 6.863 1 98.31 86 LEU A O 1
ATOM 710 N N . ARG A 1 87 ? -6.621 -4.086 7.945 1 97.56 87 ARG A N 1
ATOM 711 C CA . ARG A 1 87 ? -7.777 -3.971 8.828 1 97.56 87 ARG A CA 1
ATOM 712 C C . ARG A 1 87 ? -7.746 -2.658 9.609 1 97.56 87 ARG A C 1
ATOM 714 O O . ARG A 1 87 ? -8.758 -1.958 9.695 1 97.56 87 ARG A O 1
ATOM 721 N N . GLU A 1 88 ? -6.621 -2.377 10.203 1 98.06 88 GLU A N 1
ATOM 722 C CA . GLU A 1 88 ? -6.453 -1.147 10.969 1 98.06 88 GLU A CA 1
ATOM 723 C C . GLU A 1 88 ? -6.703 0.083 10.102 1 98.06 88 GLU A C 1
ATOM 725 O O . GLU A 1 88 ? -7.402 1.011 10.516 1 98.06 88 GLU A O 1
ATOM 730 N N . LEU A 1 89 ? -6.172 0.11 8.914 1 98.31 89 LEU A N 1
ATOM 731 C CA . LEU A 1 89 ? -6.32 1.249 8.016 1 98.31 89 LEU A CA 1
ATOM 732 C C . LEU A 1 89 ? -7.77 1.4 7.566 1 98.31 89 LEU A C 1
ATOM 734 O O . LEU A 1 89 ? -8.273 2.52 7.457 1 98.31 89 LEU A O 1
ATOM 738 N N . CYS A 1 90 ? -8.375 0.287 7.254 1 97.69 90 CYS A N 1
ATOM 739 C CA . CYS A 1 90 ? -9.781 0.31 6.879 1 97.69 90 CYS A CA 1
ATOM 740 C C . CYS A 1 90 ? -10.625 0.942 7.977 1 97.69 90 CYS A C 1
ATOM 742 O O . CYS A 1 90 ? -11.492 1.773 7.699 1 97.69 90 CYS A O 1
ATOM 744 N N . LEU A 1 91 ? -10.359 0.56 9.148 1 96.75 91 LEU A N 1
ATOM 745 C CA . LEU A 1 91 ? -11.086 1.141 10.273 1 96.75 91 LEU A CA 1
ATOM 746 C C . LEU A 1 91 ? -10.836 2.643 10.359 1 96.75 91 LEU A C 1
ATOM 748 O O . LEU A 1 91 ? -11.773 3.416 10.578 1 96.75 91 LEU A O 1
ATOM 752 N N . GLU A 1 92 ? -9.609 3.004 10.18 1 97.69 92 GLU A N 1
ATOM 753 C CA . GLU A 1 92 ? -9.227 4.406 10.328 1 97.69 92 GLU A CA 1
ATOM 754 C C . GLU A 1 92 ? -9.844 5.27 9.234 1 97.69 92 GLU A C 1
ATOM 756 O O . GLU A 1 92 ? -10.344 6.359 9.5 1 97.69 92 GLU A O 1
ATOM 761 N N . LEU A 1 93 ? -9.82 4.801 8.016 1 97.88 93 LEU A N 1
ATOM 762 C CA . LEU A 1 93 ? -10.164 5.66 6.895 1 97.88 93 LEU A CA 1
ATOM 763 C C . LEU A 1 93 ? -11.633 5.504 6.52 1 97.88 93 LEU A C 1
ATOM 765 O O . LEU A 1 93 ? -12.258 6.441 6.012 1 97.88 93 LEU A O 1
ATOM 769 N N . LEU A 1 94 ? -12.125 4.301 6.758 1 95.44 94 LEU A N 1
ATOM 770 C CA . LEU A 1 94 ? -13.461 4.004 6.254 1 95.44 94 LEU A CA 1
ATOM 771 C C . LEU A 1 94 ? -14.461 3.881 7.398 1 95.44 94 LEU A C 1
ATOM 773 O O . LEU A 1 94 ? -15.672 3.906 7.176 1 95.44 94 LEU A O 1
ATOM 777 N N . GLY A 1 95 ? -14.078 3.947 8.711 1 87.56 95 GLY A N 1
ATOM 778 C CA . GLY A 1 95 ? -14.969 3.801 9.852 1 87.56 95 GLY A CA 1
ATOM 779 C C . GLY A 1 95 ? -15.555 2.406 9.977 1 87.56 95 GLY A C 1
ATOM 780 O O . GLY A 1 95 ? -16.578 2.215 10.633 1 87.56 95 GLY A O 1
ATOM 781 N N . GLU A 1 96 ? -15.086 1.461 9.273 1 70.44 96 GLU A N 1
ATOM 782 C CA . GLU A 1 96 ? -15.711 0.141 9.273 1 70.44 96 GLU A CA 1
ATOM 783 C C . GLU A 1 96 ? -14.695 -0.95 9.594 1 70.44 96 GLU A C 1
ATOM 785 O O . GLU A 1 96 ? -13.492 -0.775 9.367 1 70.44 96 GLU A O 1
ATOM 790 N N . MET B 1 1 ? 7.941 -6.02 3.584 1 89.81 1 MET B N 1
ATOM 791 C CA . MET B 1 1 ? 7.258 -4.91 2.93 1 89.81 1 MET B CA 1
ATOM 792 C C . MET B 1 1 ? 7.375 -3.635 3.762 1 89.81 1 MET B C 1
ATOM 794 O O . MET B 1 1 ? 7.332 -3.688 4.992 1 89.81 1 MET B O 1
ATOM 798 N N . LYS B 1 2 ? 7.59 -2.486 3.062 1 90.38 2 LYS B N 1
ATOM 799 C CA . LYS B 1 2 ? 7.785 -1.223 3.768 1 90.38 2 LYS B CA 1
ATOM 800 C C . LYS B 1 2 ? 6.457 -0.5 3.979 1 90.38 2 LYS B C 1
ATOM 802 O O . LYS B 1 2 ? 6.375 0.437 4.773 1 90.38 2 LYS B O 1
ATOM 807 N N . TYR B 1 3 ? 5.41 -0.831 3.367 1 96.81 3 TYR B N 1
ATOM 808 C CA . TYR B 1 3 ? 4.035 -0.363 3.504 1 96.81 3 TYR B CA 1
ATOM 809 C C . 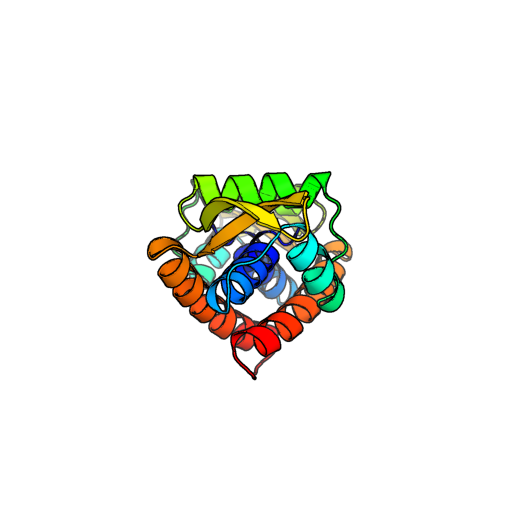TYR B 1 3 ? 3.941 1.135 3.236 1 96.81 3 TYR B C 1
ATOM 811 O O . TYR B 1 3 ? 3.305 1.867 3.998 1 96.81 3 TYR B O 1
ATOM 819 N N . ARG B 1 4 ? 4.641 1.509 2.156 1 96.94 4 ARG B N 1
ATOM 820 C CA . ARG B 1 4 ? 4.664 2.924 1.797 1 96.94 4 ARG B CA 1
ATOM 821 C C . ARG B 1 4 ? 3.258 3.432 1.49 1 96.94 4 ARG B C 1
ATOM 823 O O . ARG B 1 4 ? 2.877 4.52 1.927 1 96.94 4 ARG B O 1
ATOM 830 N N . ASP B 1 5 ? 2.461 2.674 0.762 1 98.19 5 ASP B N 1
ATOM 831 C CA . ASP B 1 5 ? 1.119 3.111 0.385 1 98.19 5 ASP B CA 1
ATOM 832 C C . ASP B 1 5 ? 0.24 3.309 1.618 1 98.19 5 ASP B C 1
ATOM 834 O O . ASP B 1 5 ? -0.539 4.262 1.685 1 98.19 5 ASP B O 1
ATOM 838 N N . PHE B 1 6 ? 0.387 2.443 2.555 1 98.5 6 PHE B N 1
ATOM 839 C CA . PHE B 1 6 ? -0.406 2.537 3.775 1 98.5 6 PHE B CA 1
ATOM 840 C C . PHE B 1 6 ? -0.023 3.777 4.574 1 98.5 6 PHE B C 1
ATOM 842 O O . PHE B 1 6 ? -0.893 4.512 5.047 1 98.5 6 PHE B O 1
ATOM 849 N N . LEU B 1 7 ? 1.254 3.979 4.652 1 98.5 7 LEU B N 1
ATOM 850 C CA . LEU B 1 7 ? 1.739 5.156 5.367 1 98.5 7 LEU B CA 1
ATOM 851 C C . LEU B 1 7 ? 1.252 6.438 4.695 1 98.5 7 LEU B C 1
ATOM 853 O O . LEU B 1 7 ? 0.787 7.355 5.371 1 98.5 7 LEU B O 1
ATOM 857 N N . ALA B 1 8 ? 1.354 6.457 3.396 1 98.75 8 ALA B N 1
ATOM 858 C CA . ALA B 1 8 ? 0.928 7.633 2.643 1 98.75 8 ALA B CA 1
ATOM 859 C C . ALA B 1 8 ? -0.554 7.922 2.867 1 98.75 8 ALA B C 1
ATOM 861 O O . ALA B 1 8 ? -0.948 9.078 3.043 1 98.75 8 ALA B O 1
ATOM 862 N N . LEU B 1 9 ? -1.349 6.895 2.912 1 98.88 9 LEU B N 1
ATOM 863 C CA . LEU B 1 9 ? -2.781 7.082 3.109 1 98.88 9 LEU B CA 1
ATOM 864 C C . LEU B 1 9 ? -3.074 7.582 4.52 1 98.88 9 LEU B C 1
ATOM 866 O O . LEU B 1 9 ? -3.947 8.438 4.711 1 98.88 9 LEU B O 1
ATOM 870 N N . HIS B 1 10 ? -2.357 7.008 5.535 1 98.88 10 HIS B N 1
ATOM 871 C CA . HIS B 1 10 ? -2.482 7.555 6.883 1 98.88 10 HIS B CA 1
ATOM 872 C C . HIS B 1 10 ? -2.158 9.047 6.902 1 98.88 10 HIS B C 1
ATOM 874 O O . HIS B 1 10 ? -2.908 9.836 7.473 1 98.88 10 HIS B O 1
ATOM 880 N N . ILE B 1 11 ? -1.044 9.367 6.281 1 98.88 11 ILE B N 1
ATOM 881 C CA . ILE B 1 11 ? -0.547 10.734 6.297 1 98.88 11 ILE B CA 1
ATOM 882 C C . ILE B 1 11 ? -1.557 11.656 5.617 1 98.88 11 ILE B C 1
ATOM 884 O O . ILE B 1 11 ? -1.93 12.695 6.168 1 98.88 11 ILE B O 1
ATOM 888 N N . LEU B 1 12 ? -2.008 11.312 4.465 1 98.94 12 LEU B N 1
ATOM 889 C CA . LEU B 1 12 ? -2.971 12.125 3.734 1 98.94 12 LEU B CA 1
ATOM 890 C C . LEU B 1 12 ? -4.27 12.273 4.52 1 98.94 12 LEU B C 1
ATOM 892 O O . LEU B 1 12 ? -4.883 13.344 4.527 1 98.94 12 LEU B O 1
ATOM 896 N N . HIS B 1 13 ? -4.68 11.203 5.117 1 98.88 13 HIS B N 1
ATOM 897 C CA . HIS B 1 13 ? -5.895 11.242 5.922 1 98.88 13 HIS B CA 1
ATOM 898 C C . HIS B 1 13 ? -5.77 12.25 7.059 1 98.88 13 HIS B C 1
ATOM 900 O O . HIS B 1 13 ? -6.629 13.125 7.219 1 98.88 13 HIS B O 1
ATOM 906 N N . HIS B 1 14 ? -4.711 12.18 7.797 1 98.81 14 HIS B N 1
ATOM 907 C CA . HIS B 1 14 ? -4.52 13.094 8.914 1 98.81 14 HIS B CA 1
ATOM 908 C C . HIS B 1 14 ? -4.352 14.531 8.43 1 98.81 14 HIS B C 1
ATOM 910 O O . HIS B 1 14 ? -4.875 15.461 9.047 1 98.81 14 HIS B O 1
ATOM 916 N N . ALA B 1 15 ? -3.639 14.711 7.336 1 98.81 15 ALA B N 1
ATOM 917 C CA . ALA B 1 15 ? -3.449 16.047 6.77 1 98.81 15 ALA B CA 1
ATOM 918 C C . ALA B 1 15 ? -4.773 16.625 6.277 1 98.81 15 ALA B C 1
ATOM 920 O O . ALA B 1 15 ? -4.914 17.844 6.148 1 98.81 15 ALA B O 1
ATOM 921 N N . SER B 1 16 ? -5.695 15.773 5.906 1 98.62 16 SER B N 1
ATOM 922 C CA . SER B 1 16 ? -7 16.219 5.434 1 98.62 16 SER B CA 1
ATOM 923 C C . SER B 1 16 ? -7.859 16.734 6.582 1 98.62 16 SER B C 1
ATOM 925 O O . SER B 1 16 ? -8.812 17.484 6.367 1 98.62 16 SER B O 1
ATOM 927 N N . GLU B 1 17 ? -7.574 16.281 7.742 1 98.25 17 GLU B N 1
ATOM 928 C CA . GLU B 1 17 ? -8.336 16.688 8.922 1 98.25 17 GLU B CA 1
ATOM 929 C C . GLU B 1 17 ? -7.848 18.031 9.461 1 98.25 17 GLU B C 1
ATOM 931 O O . GLU B 1 17 ? -8.648 18.859 9.883 1 98.25 17 GLU B O 1
ATOM 936 N N . GLU B 1 18 ? -6.613 18.297 9.469 1 98.19 18 GLU B N 1
ATOM 937 C CA . GLU B 1 18 ? -5.949 19.516 9.914 1 98.19 18 GLU B CA 1
ATOM 938 C C . GLU B 1 18 ? -4.488 19.547 9.469 1 98.19 18 GLU B C 1
ATOM 940 O O . GLU B 1 18 ? -3.922 18.516 9.117 1 98.19 18 GLU B O 1
ATOM 945 N N . PRO B 1 19 ? -3.889 20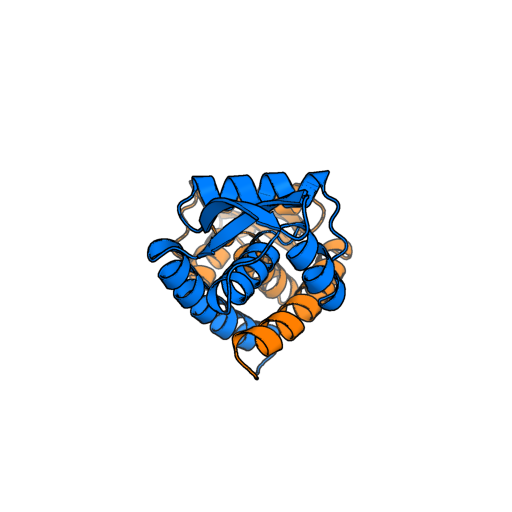.75 9.445 1 98.06 19 PRO B N 1
ATOM 946 C CA . PRO B 1 19 ? -2.449 20.797 9.18 1 98.06 19 PRO B CA 1
ATOM 947 C C . PRO B 1 19 ? -1.635 19.984 10.18 1 98.06 19 PRO B C 1
ATOM 949 O O . PRO B 1 19 ? -1.956 19.969 11.375 1 98.06 19 PRO B O 1
ATOM 952 N N . VAL B 1 20 ? -0.597 19.312 9.703 1 98.44 20 VAL B N 1
ATOM 953 C CA . VAL B 1 20 ? 0.124 18.375 10.555 1 98.44 20 VAL B CA 1
ATOM 954 C C . VAL B 1 20 ? 1.624 18.656 10.477 1 98.44 20 VAL B C 1
ATOM 956 O O . VAL B 1 20 ? 2.105 19.234 9.5 1 98.44 20 VAL B O 1
ATOM 959 N N . THR B 1 21 ? 2.387 18.234 11.531 1 98.31 21 THR B N 1
ATOM 960 C CA . THR B 1 21 ? 3.844 18.266 11.539 1 98.31 21 THR B CA 1
ATOM 961 C C . THR B 1 21 ? 4.418 16.859 11.461 1 98.31 21 THR B C 1
ATOM 963 O O . THR B 1 21 ? 3.705 15.875 11.695 1 98.31 21 THR B O 1
ATOM 966 N N . GLY B 1 22 ? 5.734 16.75 11.047 1 98.12 22 GLY B N 1
ATOM 967 C CA . GLY B 1 22 ? 6.395 15.453 11.039 1 98.12 22 GLY B CA 1
ATOM 968 C C . GLY B 1 22 ? 6.336 14.75 12.375 1 98.12 22 GLY B C 1
ATOM 969 O O . GLY B 1 22 ? 6.102 13.539 12.438 1 98.12 22 GLY B O 1
ATOM 970 N N . SER B 1 23 ? 6.508 15.547 13.438 1 96.88 23 SER B N 1
ATOM 971 C CA . SER B 1 23 ? 6.5 14.961 14.773 1 96.88 23 SER B CA 1
ATOM 972 C C . SER B 1 23 ? 5.117 14.43 15.133 1 96.88 23 SER B C 1
ATOM 974 O O . SER B 1 23 ? 4.992 13.344 15.711 1 96.88 23 SER B O 1
ATOM 976 N N . PHE B 1 24 ? 4.18 15.219 14.844 1 97.75 24 PHE B N 1
ATOM 977 C CA . PHE B 1 24 ? 2.809 14.766 15.07 1 97.75 24 PHE B CA 1
ATOM 978 C C . PHE B 1 24 ? 2.539 13.461 14.336 1 97.75 24 PHE B C 1
ATOM 980 O O . PHE B 1 24 ? 1.989 12.516 14.922 1 97.75 24 PHE B O 1
ATOM 987 N N . LEU B 1 25 ? 2.928 13.367 13.109 1 98.5 25 LEU B N 1
ATOM 988 C CA . LEU B 1 25 ? 2.66 12.203 12.266 1 98.5 25 LEU B CA 1
ATOM 989 C C . LEU B 1 25 ? 3.406 10.977 12.773 1 98.5 25 LEU B C 1
ATOM 991 O O . LEU B 1 25 ? 2.871 9.867 12.75 1 98.5 25 LEU B O 1
ATOM 995 N N . MET B 1 26 ? 4.633 11.164 13.172 1 98.44 26 MET B N 1
ATOM 996 C CA . MET B 1 26 ? 5.391 10.031 13.711 1 98.44 26 MET B CA 1
ATOM 997 C C . MET B 1 26 ? 4.699 9.453 14.945 1 98.44 26 MET B C 1
ATOM 999 O O . MET B 1 26 ? 4.594 8.234 15.078 1 98.44 26 MET B O 1
ATOM 1003 N N . LYS B 1 27 ? 4.141 10.344 15.82 1 98 27 LYS B N 1
ATOM 1004 C CA . LYS B 1 27 ? 3.41 9.898 17 1 98 27 LYS B CA 1
ATOM 1005 C C . LYS B 1 27 ? 2.111 9.195 16.609 1 98 27 LYS B C 1
ATOM 1007 O O . LYS B 1 27 ? 1.789 8.133 17.141 1 98 27 LYS B O 1
ATOM 1012 N N . GLU B 1 28 ? 1.403 9.797 15.75 1 97.81 28 GLU B N 1
ATOM 1013 C CA . GLU B 1 28 ? 0.125 9.234 15.336 1 97.81 28 GLU B CA 1
ATOM 1014 C C . GLU B 1 28 ? 0.318 7.875 14.664 1 97.81 28 GLU B C 1
ATOM 1016 O O . GLU B 1 28 ? -0.453 6.941 14.906 1 97.81 28 GLU B O 1
ATOM 1021 N N . LEU B 1 29 ? 1.326 7.781 13.727 1 98.38 29 LEU B N 1
ATOM 1022 C CA . LEU B 1 29 ? 1.583 6.527 13.023 1 98.38 29 LEU B CA 1
ATOM 1023 C C . LEU B 1 29 ? 1.987 5.43 14.008 1 98.38 29 LEU B C 1
ATOM 1025 O O . LEU B 1 29 ? 1.676 4.258 13.789 1 98.38 29 LEU B O 1
ATOM 1029 N N . GLU B 1 30 ? 2.689 5.809 15.055 1 98.06 30 GLU B N 1
ATOM 1030 C CA . GLU B 1 30 ? 3.004 4.848 16.109 1 98.06 30 GLU B CA 1
ATOM 1031 C C . GLU B 1 30 ? 1.734 4.246 16.703 1 98.06 30 GLU B C 1
ATOM 1033 O O . GLU B 1 30 ? 1.679 3.049 16.984 1 98.06 30 GLU B O 1
ATOM 1038 N N . ARG B 1 31 ? 0.731 5.07 16.891 1 97.31 31 ARG B N 1
ATOM 1039 C CA . ARG B 1 31 ? -0.548 4.602 17.422 1 97.31 31 ARG B CA 1
ATOM 1040 C C . ARG B 1 31 ? -1.208 3.617 16.469 1 97.31 31 ARG B C 1
ATOM 1042 O O . ARG B 1 31 ? -2.027 2.795 16.875 1 97.31 31 ARG B O 1
ATOM 1049 N N . HIS B 1 32 ? -0.816 3.709 15.234 1 97.38 32 HIS B N 1
ATOM 1050 C CA . HIS B 1 32 ? -1.372 2.82 14.219 1 97.38 32 HIS B CA 1
ATOM 1051 C C . HIS B 1 32 ? -0.462 1.622 13.977 1 97.38 32 HIS B C 1
ATOM 1053 O O . HIS B 1 32 ? -0.686 0.846 13.047 1 97.38 32 HIS B O 1
ATOM 1059 N N . GLY B 1 33 ? 0.642 1.535 14.797 1 96.69 33 GLY B N 1
ATOM 1060 C CA . GLY B 1 33 ? 1.477 0.344 14.766 1 96.69 33 GLY B CA 1
ATOM 1061 C C . GLY B 1 33 ? 2.729 0.515 13.93 1 96.69 33 GLY B C 1
ATOM 1062 O O . GLY B 1 33 ? 3.396 -0.466 13.594 1 96.69 33 GLY B O 1
ATOM 1063 N N . TYR B 1 34 ? 3.004 1.743 13.516 1 97.88 34 TYR B N 1
ATOM 1064 C CA . TYR B 1 34 ? 4.207 2.008 12.727 1 97.88 34 TYR B CA 1
ATOM 1065 C C . TYR B 1 34 ? 5.273 2.684 13.578 1 97.88 34 TYR B C 1
ATOM 1067 O O . TYR B 1 34 ? 5 3.676 14.258 1 97.88 34 TYR B O 1
ATOM 1075 N N . HIS B 1 35 ? 6.441 2.139 13.594 1 96.38 35 HIS B N 1
ATOM 1076 C CA . HIS B 1 35 ? 7.578 2.811 14.219 1 96.38 35 HIS B CA 1
ATOM 1077 C C . HIS B 1 35 ? 8.516 3.4 13.172 1 96.38 35 HIS B C 1
ATOM 1079 O O . HIS B 1 35 ? 9.406 2.711 12.672 1 96.38 35 HIS B O 1
ATOM 1085 N N . ILE B 1 36 ? 8.328 4.617 12.914 1 97.31 36 ILE B N 1
ATOM 1086 C CA . ILE B 1 36 ? 9.023 5.289 11.82 1 97.31 36 ILE B CA 1
ATOM 1087 C C . ILE B 1 36 ? 9.992 6.324 12.391 1 97.31 36 ILE B C 1
ATOM 1089 O O . ILE B 1 36 ? 9.609 7.148 13.227 1 97.31 36 ILE B O 1
ATOM 1093 N N . SER B 1 37 ? 11.203 6.289 12 1 96.88 37 SER B N 1
ATOM 1094 C CA . SER B 1 37 ? 12.211 7.254 12.438 1 96.88 37 SER B CA 1
ATOM 1095 C C . SER B 1 37 ? 12.133 8.539 11.617 1 96.88 37 SER B C 1
ATOM 1097 O O . SER B 1 37 ? 11.57 8.555 10.523 1 96.88 37 SER B O 1
ATOM 1099 N N . PRO B 1 38 ? 12.758 9.625 12.094 1 97.31 38 PRO B N 1
ATOM 1100 C CA . PRO B 1 38 ? 12.867 10.844 11.297 1 97.31 38 PRO B CA 1
ATOM 1101 C C . PRO B 1 38 ? 13.523 10.609 9.938 1 97.31 38 PRO B C 1
ATOM 1103 O O . PRO B 1 38 ? 13.125 11.211 8.938 1 97.31 38 PRO B O 1
ATOM 1106 N N . GLY B 1 39 ? 14.484 9.797 9.945 1 97.56 39 GLY B N 1
ATOM 1107 C CA . GLY B 1 39 ? 15.203 9.5 8.711 1 97.56 39 GLY B CA 1
ATOM 1108 C C . GLY B 1 39 ? 14.328 8.867 7.648 1 97.56 39 GLY B C 1
ATOM 1109 O O . GLY B 1 39 ? 14.664 8.906 6.461 1 97.56 39 GLY B O 1
ATOM 1110 N N . THR B 1 40 ? 13.25 8.273 8.023 1 97.19 40 THR B N 1
ATOM 1111 C CA . THR B 1 40 ? 12.297 7.656 7.105 1 97.19 40 THR B CA 1
ATOM 1112 C C . THR B 1 40 ? 11.102 8.578 6.863 1 97.19 40 THR B C 1
ATOM 1114 O O . THR B 1 40 ? 10.617 8.688 5.738 1 97.19 40 THR B O 1
ATOM 1117 N N . MET B 1 41 ? 10.703 9.258 7.922 1 98.19 41 MET B N 1
ATOM 1118 C CA . MET B 1 41 ? 9.492 10.078 7.867 1 98.19 41 MET B CA 1
ATOM 1119 C C . MET B 1 41 ? 9.703 11.281 6.949 1 98.19 41 MET B C 1
ATOM 1121 O O . MET B 1 41 ? 8.867 11.555 6.082 1 98.19 41 MET B O 1
ATOM 1125 N N . TYR B 1 42 ? 10.75 11.953 7.141 1 98.25 42 TYR B N 1
ATOM 1126 C CA . TYR B 1 42 ? 10.883 13.234 6.453 1 98.25 42 TYR B CA 1
ATOM 1127 C C . TYR B 1 42 ? 11.125 13.031 4.961 1 98.25 42 TYR B C 1
ATOM 1129 O O . TYR B 1 42 ? 10.555 13.75 4.133 1 98.25 42 TYR B O 1
ATOM 1137 N N . PRO B 1 43 ? 11.953 12.094 4.602 1 98.44 43 PRO B N 1
ATOM 1138 C CA . PRO B 1 43 ? 12.008 11.797 3.168 1 98.44 43 PRO B CA 1
ATOM 1139 C C . PRO B 1 43 ? 10.648 11.398 2.594 1 98.44 43 PRO B C 1
ATOM 1141 O O . PRO B 1 43 ? 10.336 11.75 1.453 1 98.44 43 PRO B O 1
ATOM 1144 N N . LEU B 1 44 ? 9.859 10.633 3.32 1 98.38 44 LEU B N 1
ATOM 1145 C CA . LEU B 1 44 ? 8.516 10.273 2.873 1 98.38 44 LEU B CA 1
ATOM 1146 C C . LEU B 1 44 ? 7.652 11.516 2.672 1 98.38 44 LEU B C 1
ATOM 1148 O O . LEU B 1 44 ? 6.992 11.656 1.641 1 98.38 44 LEU B O 1
ATOM 1152 N N . LEU B 1 45 ? 7.691 12.367 3.646 1 98.81 45 LEU B N 1
ATOM 1153 C CA . LEU B 1 45 ? 6.945 13.617 3.531 1 98.81 45 LEU B CA 1
ATOM 1154 C C . LEU B 1 45 ? 7.43 14.43 2.334 1 98.81 45 LEU B C 1
ATOM 1156 O O . LEU B 1 45 ? 6.621 15.016 1.609 1 98.81 45 LEU B O 1
ATOM 1160 N N . HIS B 1 46 ? 8.703 14.477 2.172 1 98.56 46 HIS B N 1
ATOM 1161 C CA . HIS B 1 46 ? 9.281 15.18 1.032 1 98.56 46 HIS B CA 1
ATOM 1162 C C . HIS B 1 46 ? 8.797 14.578 -0.285 1 98.56 46 HIS B C 1
ATOM 1164 O O . HIS B 1 46 ? 8.461 15.312 -1.219 1 98.56 46 HIS B O 1
ATOM 1170 N N . SER B 1 47 ? 8.797 13.289 -0.378 1 98.56 47 SER B N 1
ATOM 1171 C CA . SER B 1 47 ? 8.328 12.602 -1.578 1 98.56 47 SER B CA 1
ATOM 1172 C C . SER B 1 47 ? 6.867 12.93 -1.865 1 98.56 47 SER B C 1
ATOM 1174 O O . SER B 1 47 ? 6.496 13.18 -3.014 1 98.56 47 SER B O 1
ATOM 1176 N N . LEU B 1 48 ? 6.02 12.938 -0.829 1 98.81 48 LEU B N 1
ATOM 1177 C CA . LEU B 1 48 ? 4.605 13.242 -1 1 98.81 48 LEU B CA 1
ATOM 1178 C C . LEU B 1 48 ? 4.414 14.688 -1.452 1 98.81 48 LEU B C 1
ATOM 1180 O O . LEU B 1 48 ? 3.525 14.977 -2.258 1 98.81 48 LEU B O 1
ATOM 1184 N N . GLU B 1 49 ? 5.227 15.539 -0.928 1 98.81 49 GLU B N 1
ATOM 1185 C CA . GLU B 1 49 ? 5.211 16.922 -1.389 1 98.81 49 GLU B CA 1
ATOM 1186 C C . GLU B 1 49 ? 5.652 17.031 -2.846 1 98.81 49 GLU B C 1
ATOM 1188 O O . GLU B 1 49 ? 5.027 17.734 -3.639 1 98.81 49 GLU B O 1
ATOM 1193 N N . GLY B 1 50 ? 6.734 16.359 -3.166 1 98.44 50 GLY B N 1
ATOM 1194 C CA . GLY B 1 50 ? 7.219 16.344 -4.535 1 98.44 50 GLY B CA 1
ATOM 1195 C C . GLY B 1 50 ? 6.195 15.82 -5.527 1 98.44 50 GLY B C 1
ATOM 1196 O O . GLY B 1 50 ? 6.16 16.266 -6.68 1 98.44 50 GLY B O 1
AT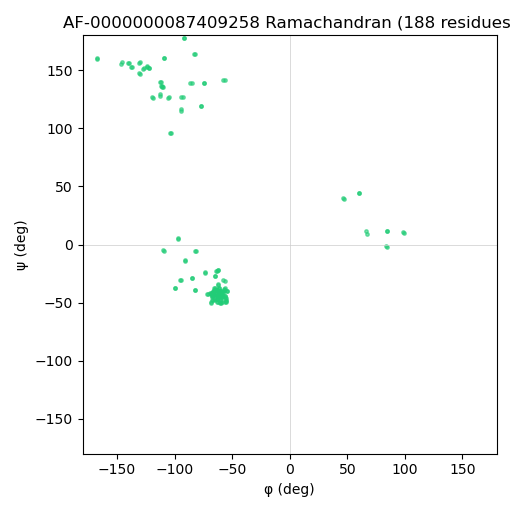OM 1197 N N . GLU B 1 51 ? 5.336 14.922 -5.102 1 98.5 51 GLU B N 1
ATOM 1198 C CA . GLU B 1 51 ? 4.273 14.344 -5.926 1 98.5 51 GLU B CA 1
ATOM 1199 C C . GLU B 1 51 ? 3.059 15.266 -5.98 1 98.5 51 GLU B C 1
ATOM 1201 O O . GLU B 1 51 ? 2.08 14.969 -6.668 1 98.5 51 GLU B O 1
ATOM 1206 N N . GLY B 1 52 ? 3.107 16.312 -5.238 1 98.75 52 GLY B N 1
ATOM 1207 C CA . GLY B 1 52 ? 2.041 17.297 -5.242 1 98.75 52 GLY B CA 1
ATOM 1208 C C . GLY B 1 52 ? 0.893 16.938 -4.32 1 98.75 52 GLY B C 1
ATOM 1209 O O . GLY B 1 52 ? -0.169 17.562 -4.371 1 98.75 52 GLY B O 1
ATOM 1210 N N . LEU B 1 53 ? 1.055 15.969 -3.473 1 98.88 53 LEU B N 1
ATOM 1211 C CA . LEU B 1 53 ? -0.016 15.492 -2.605 1 98.88 53 LEU B CA 1
ATOM 1212 C C . LEU B 1 53 ? -0.1 16.328 -1.333 1 98.88 53 LEU B C 1
ATOM 1214 O O . LEU B 1 53 ? -1.166 16.438 -0.722 1 98.88 53 LEU B O 1
ATOM 1218 N N . LEU B 1 54 ? 1.026 16.875 -0.923 1 98.94 54 LEU B N 1
ATOM 1219 C CA . LEU B 1 54 ? 1.14 17.766 0.221 1 98.94 54 LEU B CA 1
ATOM 1220 C C . LEU B 1 54 ? 1.783 19.094 -0.188 1 98.94 54 LEU B C 1
ATOM 1222 O O . LEU B 1 54 ? 2.49 19.156 -1.196 1 98.94 54 LEU B O 1
ATOM 1226 N N . LYS B 1 55 ? 1.491 20.109 0.483 1 98.88 55 LYS B N 1
ATOM 1227 C CA . LYS B 1 55 ? 2.254 21.359 0.519 1 98.88 55 LYS B CA 1
ATOM 1228 C C . LYS B 1 55 ? 2.688 21.688 1.941 1 98.88 55 LYS B C 1
ATOM 1230 O O . LYS B 1 55 ? 2.082 21.219 2.908 1 98.88 55 LYS B O 1
ATOM 1235 N N . SER B 1 56 ? 3.783 22.391 2.064 1 98.62 56 SER B N 1
ATOM 1236 C CA . SER B 1 56 ? 4.25 22.703 3.41 1 98.62 56 SER B CA 1
ATOM 1237 C C . SER B 1 56 ? 4.773 24.141 3.494 1 98.62 56 SER B C 1
ATOM 1239 O O . SER B 1 56 ? 5.027 24.766 2.469 1 98.62 56 SER B O 1
ATOM 1241 N N . HIS B 1 57 ? 4.785 24.688 4.582 1 98.31 57 HIS B N 1
ATOM 1242 C CA . HIS B 1 57 ? 5.375 25.984 4.922 1 98.31 57 HIS B CA 1
ATOM 1243 C C . HIS B 1 57 ? 5.93 25.984 6.34 1 98.31 57 HIS B C 1
ATOM 1245 O O . HIS B 1 57 ? 5.586 25.109 7.145 1 98.31 57 HIS B O 1
ATOM 1251 N N . TRP B 1 58 ? 6.879 26.875 6.5 1 97.88 58 TRP B N 1
ATOM 1252 C CA . TRP B 1 58 ? 7.457 27 7.832 1 97.88 58 TRP B CA 1
ATOM 1253 C C . TRP B 1 58 ? 6.621 27.938 8.703 1 97.88 58 TRP B C 1
ATOM 1255 O O . TRP B 1 58 ? 6.141 28.969 8.227 1 97.88 58 TRP B O 1
ATOM 1265 N N . GLU B 1 59 ? 6.438 27.547 10 1 95.75 59 GLU B N 1
ATOM 1266 C CA . GLU B 1 59 ? 5.777 28.375 11 1 95.75 59 GLU B CA 1
ATOM 1267 C C . GLU B 1 59 ? 6.508 28.312 12.336 1 95.75 59 GLU B C 1
ATOM 1269 O O . GLU B 1 59 ? 7.281 27.391 12.586 1 95.75 59 GLU B O 1
ATOM 1274 N N . VAL B 1 60 ? 6.301 29.469 13.055 1 95.44 60 VAL B N 1
ATOM 1275 C CA . VAL B 1 60 ? 6.832 29.484 14.414 1 95.44 60 VAL B CA 1
ATOM 1276 C C . VAL B 1 60 ? 5.738 29.062 15.391 1 95.44 60 VAL B C 1
ATOM 1278 O O . VAL B 1 60 ? 4.668 29.656 15.438 1 95.44 60 VAL B O 1
ATOM 1281 N N . ARG B 1 61 ? 6.012 27.969 15.969 1 89.69 61 ARG B N 1
ATOM 1282 C CA . ARG B 1 61 ? 5.105 27.5 17.016 1 89.69 61 ARG B CA 1
ATOM 1283 C C . ARG B 1 61 ? 5.828 27.391 18.359 1 89.69 61 ARG B C 1
ATOM 1285 O O . ARG B 1 61 ? 6.832 26.688 18.469 1 89.69 61 ARG B O 1
ATOM 1292 N N . SER B 1 62 ? 5.172 28.094 19.375 1 92 62 SER B N 1
ATOM 1293 C CA . SER B 1 62 ? 5.762 28.094 20.719 1 92 62 SER B CA 1
ATOM 1294 C C . SER B 1 62 ? 7.254 28.406 20.656 1 92 62 SER B C 1
ATOM 1296 O O . SER B 1 62 ? 8.062 27.719 21.281 1 92 62 SER B O 1
ATOM 1298 N N . GLY B 1 63 ? 7.688 29.328 19.797 1 93 63 GLY B N 1
ATOM 1299 C CA . GLY B 1 63 ? 9.055 29.828 19.703 1 93 63 GLY B CA 1
ATOM 1300 C C . GLY B 1 63 ? 9.953 28.953 18.859 1 93 63 GLY B C 1
ATOM 1301 O O . GLY B 1 63 ? 11.141 29.234 18.703 1 93 63 GLY B O 1
ATOM 1302 N N . ARG B 1 64 ? 9.422 27.906 18.391 1 93.44 64 ARG B N 1
ATOM 1303 C CA . ARG B 1 64 ? 10.203 27 17.547 1 93.44 64 ARG B CA 1
ATOM 1304 C C . ARG B 1 64 ? 9.719 27.031 16.109 1 93.44 64 ARG B C 1
ATOM 1306 O O . ARG B 1 64 ? 8.516 27.094 15.852 1 93.44 64 ARG B O 1
ATOM 1313 N N . ARG B 1 65 ? 10.695 27.078 15.25 1 96.12 65 ARG B N 1
ATOM 1314 C CA . ARG B 1 65 ? 10.359 26.984 13.828 1 96.12 65 ARG B CA 1
ATOM 1315 C C . ARG B 1 65 ? 10.039 25.547 13.438 1 96.12 65 ARG B C 1
ATOM 1317 O O . ARG B 1 65 ? 10.875 24.656 13.609 1 96.12 65 ARG B O 1
ATOM 1324 N N . VAL B 1 66 ? 8.812 25.281 12.961 1 96.38 66 VAL B N 1
ATOM 1325 C CA . VAL B 1 66 ? 8.398 23.938 12.57 1 96.38 66 VAL B CA 1
ATOM 1326 C C . VAL B 1 66 ? 7.84 23.953 11.148 1 96.38 66 VAL B C 1
ATOM 1328 O O . VAL B 1 66 ? 7.332 24.984 10.695 1 96.38 66 VAL B O 1
ATOM 1331 N N . ARG B 1 67 ? 7.977 22.844 10.477 1 97.62 67 ARG B N 1
ATOM 1332 C CA . ARG B 1 67 ? 7.383 22.688 9.156 1 97.62 67 ARG B CA 1
ATOM 1333 C C . ARG B 1 67 ? 6 22.062 9.25 1 97.62 67 ARG B C 1
ATOM 1335 O O . ARG B 1 67 ? 5.836 21 9.867 1 97.62 67 ARG B O 1
ATOM 1342 N N . VAL B 1 68 ? 5.047 22.75 8.633 1 98.5 68 VAL B N 1
ATOM 1343 C CA . VAL B 1 68 ? 3.658 22.297 8.672 1 98.5 68 VAL B CA 1
ATOM 1344 C C . VAL B 1 68 ? 3.23 21.812 7.289 1 98.5 68 VAL B C 1
ATOM 1346 O O . VAL B 1 68 ? 3.516 22.469 6.281 1 98.5 68 VAL B O 1
ATOM 1349 N N . TYR B 1 69 ? 2.549 20.672 7.246 1 98.75 69 TYR B N 1
ATOM 1350 C CA . TYR B 1 69 ? 2.102 20.078 5.996 1 98.75 69 TYR B CA 1
ATOM 1351 C C . TYR B 1 69 ? 0.582 20.109 5.887 1 98.75 69 TYR B C 1
ATOM 1353 O O . TYR B 1 69 ? -0.125 19.875 6.867 1 98.75 69 TYR B O 1
ATOM 1361 N N . GLU B 1 70 ? 0.17 20.406 4.691 1 98.81 70 GLU B N 1
ATOM 1362 C CA . GLU B 1 70 ? -1.25 20.406 4.355 1 98.81 70 GLU B CA 1
ATOM 1363 C C . GLU B 1 70 ? -1.516 19.594 3.088 1 98.81 70 GLU B C 1
ATOM 1365 O O . GLU B 1 70 ? -0.705 19.609 2.158 1 98.81 70 GLU B O 1
ATOM 1370 N N . ILE B 1 71 ? -2.682 18.969 3.061 1 98.88 71 ILE B N 1
ATOM 1371 C CA . ILE B 1 71 ? -3.068 18.219 1.875 1 98.88 71 ILE B CA 1
ATOM 1372 C C . ILE B 1 71 ? -3.479 19.172 0.761 1 98.88 71 ILE B C 1
ATOM 1374 O O . ILE B 1 71 ? -4.074 20.219 1.024 1 98.88 71 ILE B O 1
ATOM 1378 N N . THR B 1 72 ? -3.096 18.891 -0.434 1 98.94 72 THR B N 1
ATOM 1379 C CA . THR B 1 72 ? -3.51 19.672 -1.593 1 98.94 72 THR B CA 1
ATOM 1380 C C . THR B 1 72 ? -4.777 19.094 -2.215 1 98.94 72 THR B C 1
ATOM 1382 O O . THR B 1 72 ? -5.289 18.062 -1.752 1 98.94 72 THR B O 1
ATOM 1385 N N . GLU B 1 73 ? -5.324 19.766 -3.299 1 98.81 73 GLU B N 1
ATOM 1386 C CA . GLU B 1 73 ? -6.453 19.203 -4.039 1 98.81 73 GLU B CA 1
ATOM 1387 C C . GLU B 1 73 ? -6.086 17.875 -4.688 1 98.81 73 GLU B C 1
ATOM 1389 O O . GLU B 1 73 ? -6.891 16.938 -4.699 1 98.81 73 GLU B O 1
ATOM 1394 N N . ILE B 1 74 ? -4.906 17.812 -5.262 1 98.81 74 ILE B N 1
ATOM 1395 C CA . ILE B 1 74 ? -4.41 16.562 -5.84 1 98.81 74 ILE B CA 1
ATOM 1396 C C . ILE B 1 74 ? -4.324 15.492 -4.758 1 98.81 74 ILE B C 1
ATOM 1398 O O . ILE B 1 74 ? -4.703 14.344 -4.98 1 98.81 74 ILE B O 1
ATOM 1402 N N . GLY B 1 75 ? -3.834 15.852 -3.564 1 98.88 75 GLY B N 1
ATOM 1403 C CA . GLY B 1 75 ? -3.76 14.945 -2.43 1 98.88 75 GLY B CA 1
ATOM 1404 C C . GLY B 1 75 ? -5.113 14.422 -1.998 1 98.88 75 GLY B C 1
ATOM 1405 O O . GLY B 1 75 ? -5.254 13.234 -1.679 1 98.88 75 GLY B O 1
ATOM 1406 N N . ARG B 1 76 ? -6.098 15.312 -2.025 1 98.88 76 ARG B N 1
ATOM 1407 C CA . ARG B 1 76 ? -7.445 14.914 -1.641 1 98.88 76 ARG B CA 1
ATOM 1408 C C . ARG B 1 76 ? -8.023 13.906 -2.633 1 98.88 76 ARG B C 1
ATOM 1410 O O . ARG B 1 76 ? -8.656 12.93 -2.236 1 98.88 76 ARG B O 1
ATOM 1417 N N . ARG B 1 77 ? -7.816 14.141 -3.869 1 98.75 77 ARG B N 1
ATOM 1418 C CA . ARG B 1 77 ? -8.273 13.203 -4.891 1 98.75 77 ARG B CA 1
ATOM 1419 C C . ARG B 1 77 ? -7.562 11.859 -4.758 1 98.75 77 ARG B C 1
ATOM 1421 O O . ARG B 1 77 ? -8.188 10.805 -4.902 1 98.75 77 ARG B O 1
ATOM 1428 N N . THR B 1 78 ? -6.297 11.922 -4.453 1 98.75 78 THR B N 1
ATOM 1429 C CA . THR B 1 78 ? -5.512 10.711 -4.277 1 98.75 78 THR B CA 1
ATOM 1430 C C . THR B 1 78 ? -5.988 9.93 -3.053 1 98.75 78 THR B C 1
ATOM 1432 O O . THR B 1 78 ? -6.059 8.703 -3.082 1 98.75 78 THR B O 1
ATOM 1435 N N . LEU B 1 79 ? -6.285 10.641 -2 1 98.81 79 LEU B N 1
ATOM 1436 C CA . LEU B 1 79 ? -6.832 10 -0.807 1 98.81 79 LEU B CA 1
ATOM 1437 C C . LEU B 1 79 ? -8.141 9.297 -1.121 1 98.81 79 LEU B C 1
ATOM 1439 O O . LEU B 1 79 ? -8.367 8.164 -0.685 1 98.81 79 LEU B O 1
AT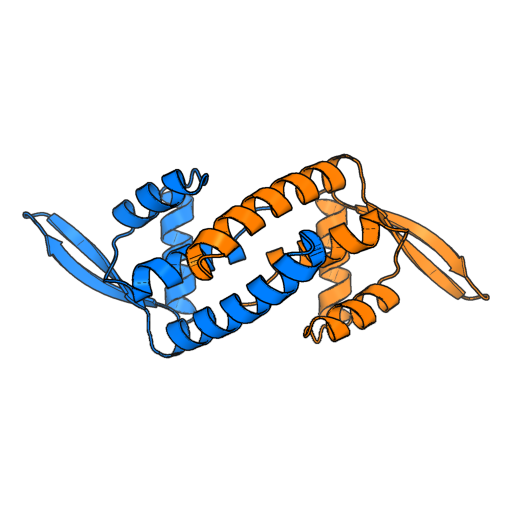OM 1443 N N . ASP B 1 80 ? -8.969 9.984 -1.896 1 98.75 80 ASP B N 1
ATOM 1444 C CA . ASP B 1 80 ? -10.258 9.398 -2.262 1 98.75 80 ASP B CA 1
ATOM 1445 C C . ASP B 1 80 ? -10.062 8.148 -3.119 1 98.75 80 ASP B C 1
ATOM 1447 O O . ASP B 1 80 ? -10.719 7.129 -2.9 1 98.75 80 ASP B O 1
ATOM 1451 N N . GLU B 1 81 ? -9.18 8.211 -4.055 1 98.38 81 GLU B N 1
ATOM 1452 C CA . GLU B 1 81 ? -8.844 7.047 -4.863 1 98.38 81 GLU B CA 1
ATOM 1453 C C . GLU B 1 81 ? -8.289 5.918 -3.998 1 98.38 81 GLU B C 1
ATOM 1455 O O . GLU B 1 81 ? -8.641 4.75 -4.188 1 98.38 81 GLU B O 1
ATOM 1460 N N . GLY B 1 82 ? -7.418 6.273 -3.072 1 98.5 82 GLY B N 1
ATOM 1461 C CA . GLY B 1 82 ? -6.84 5.301 -2.156 1 98.5 82 GLY B CA 1
ATOM 1462 C C . GLY B 1 82 ? -7.875 4.613 -1.286 1 98.5 82 GLY B C 1
ATOM 1463 O O . GLY B 1 82 ? -7.777 3.414 -1.023 1 98.5 82 GLY B O 1
ATOM 1464 N N . LYS B 1 83 ? -8.844 5.391 -0.89 1 98.5 83 LYS B N 1
ATOM 1465 C CA . LYS B 1 83 ? -9.922 4.824 -0.091 1 98.5 83 LYS B CA 1
ATOM 1466 C C . LYS B 1 83 ? -10.727 3.803 -0.896 1 98.5 83 LYS B C 1
ATOM 1468 O O . LYS B 1 83 ? -11.156 2.781 -0.358 1 98.5 83 LYS B O 1
ATOM 1473 N N . GLU B 1 84 ? -10.938 4.082 -2.105 1 98.25 84 GLU B N 1
ATOM 1474 C CA . GLU B 1 84 ? -11.648 3.133 -2.963 1 98.25 84 GLU B CA 1
ATOM 1475 C C . GLU B 1 84 ? -10.867 1.832 -3.107 1 98.25 84 GLU B C 1
ATOM 1477 O O . GLU B 1 84 ? -11.438 0.743 -3.02 1 98.25 84 GLU B O 1
ATOM 1482 N N . LYS B 1 85 ? -9.617 1.939 -3.359 1 98.12 85 LYS B N 1
ATOM 1483 C CA . LYS B 1 85 ? -8.766 0.759 -3.473 1 98.12 85 LYS B CA 1
ATOM 1484 C C . LYS B 1 85 ? -8.695 0.004 -2.148 1 98.12 85 LYS B C 1
ATOM 1486 O O . LYS B 1 85 ? -8.609 -1.226 -2.131 1 98.12 85 LYS B O 1
ATOM 1491 N N . LEU B 1 86 ? -8.641 0.739 -1.107 1 98.38 86 LEU B N 1
ATOM 1492 C CA . LEU B 1 86 ? -8.625 0.15 0.228 1 98.38 86 LEU B CA 1
ATOM 1493 C C . LEU B 1 86 ? -9.891 -0.666 0.477 1 98.38 86 LEU B C 1
ATOM 1495 O O . LEU B 1 86 ? -9.82 -1.793 0.971 1 98.38 86 LEU B O 1
ATOM 1499 N N . ARG B 1 87 ? -11 -0.055 0.201 1 97.56 87 ARG B N 1
ATOM 1500 C CA . ARG B 1 87 ? -12.273 -0.744 0.389 1 97.56 87 ARG B CA 1
ATOM 1501 C C . ARG B 1 87 ? -12.305 -2.055 -0.388 1 97.56 87 ARG B C 1
ATOM 1503 O O . ARG B 1 87 ? -12.703 -3.09 0.148 1 97.56 87 ARG B O 1
ATOM 1510 N N . GLU B 1 88 ? -11.953 -1.99 -1.636 1 98.12 88 GLU B N 1
ATOM 1511 C CA . GLU B 1 88 ? -11.93 -3.176 -2.488 1 98.12 88 GLU B CA 1
ATOM 1512 C C . GLU B 1 88 ? -11 -4.246 -1.919 1 98.12 88 GLU B C 1
ATOM 1514 O O . GLU B 1 88 ? -11.367 -5.426 -1.868 1 98.12 88 GLU B O 1
ATOM 1519 N N . LEU B 1 89 ? -9.836 -3.875 -1.482 1 98.31 89 LEU B N 1
ATOM 1520 C CA . LEU B 1 89 ? -8.859 -4.82 -0.953 1 98.31 89 LEU B CA 1
ATOM 1521 C C . LEU B 1 89 ? -9.352 -5.434 0.356 1 98.31 89 LEU B C 1
ATOM 1523 O O . LEU B 1 89 ? -9.148 -6.625 0.603 1 98.31 89 LEU B O 1
ATOM 1527 N N . CYS B 1 90 ? -9.906 -4.59 1.178 1 97.75 90 CYS B N 1
ATOM 1528 C CA . CYS B 1 90 ? -10.477 -5.086 2.428 1 97.75 90 CYS B CA 1
ATOM 1529 C C . CYS B 1 90 ? -11.516 -6.164 2.164 1 97.75 90 CYS B C 1
ATOM 1531 O O . CYS B 1 90 ? -11.523 -7.199 2.828 1 97.75 90 CYS B O 1
ATOM 1533 N N . LEU B 1 91 ? -12.328 -5.906 1.222 1 96.81 91 LEU B N 1
ATOM 1534 C CA . LEU B 1 91 ? -13.344 -6.898 0.865 1 96.81 91 LEU B CA 1
ATOM 1535 C C . LEU B 1 91 ? -12.688 -8.188 0.379 1 96.81 91 LEU B C 1
ATOM 1537 O O . LEU B 1 91 ? -13.109 -9.281 0.759 1 96.81 91 LEU B O 1
ATOM 1541 N N . GLU B 1 92 ? -11.68 -8.023 -0.416 1 97.75 92 GLU B N 1
ATOM 1542 C CA . GLU B 1 92 ? -11.031 -9.18 -1.024 1 97.75 92 GLU B CA 1
ATOM 1543 C C . GLU B 1 92 ? -10.297 -10.016 0.023 1 97.75 92 GLU B C 1
ATOM 1545 O O . GLU B 1 92 ? -10.375 -11.25 0.009 1 97.75 92 GLU B O 1
ATOM 1550 N N . LEU B 1 93 ? -9.609 -9.375 0.913 1 97.88 93 LEU B N 1
ATOM 1551 C CA . LEU B 1 93 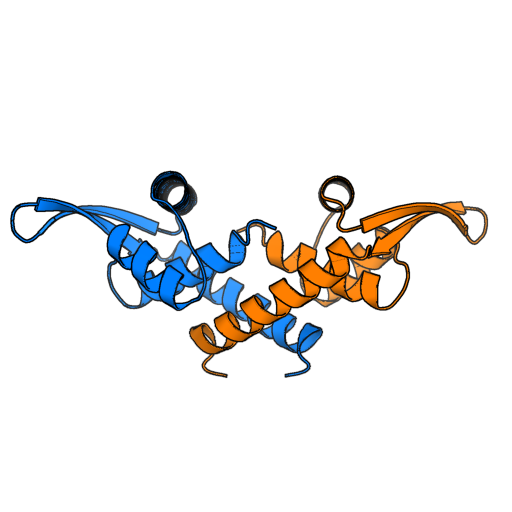? -8.688 -10.102 1.785 1 97.88 93 LEU B CA 1
ATOM 1552 C C . LEU B 1 93 ? -9.359 -10.453 3.109 1 97.88 93 LEU B C 1
ATOM 1554 O O . LEU B 1 93 ? -9.016 -11.453 3.74 1 97.88 93 LEU B O 1
ATOM 1558 N N . LEU B 1 94 ? -10.281 -9.578 3.496 1 95.38 94 LEU B N 1
ATOM 1559 C CA . LEU B 1 94 ? -10.844 -9.727 4.836 1 95.38 94 LEU B CA 1
ATOM 1560 C C . LEU B 1 94 ? -12.289 -10.195 4.773 1 95.38 94 LEU B C 1
ATOM 1562 O O . LEU B 1 94 ? -12.852 -10.633 5.781 1 95.38 94 LEU B O 1
ATOM 1566 N N . GLY B 1 95 ? -12.953 -10.328 3.586 1 87.56 95 GLY B N 1
ATOM 1567 C CA . GLY B 1 95 ? -14.344 -10.734 3.461 1 87.56 95 GLY B CA 1
ATOM 1568 C C . GLY B 1 95 ? -15.312 -9.711 4.008 1 87.56 95 GLY B C 1
ATOM 1569 O O . GLY B 1 95 ? -16.469 -10.039 4.316 1 87.56 95 GLY B O 1
ATOM 1570 N N . GLU B 1 96 ? -14.922 -8.555 4.352 1 70.06 96 GLU B N 1
ATOM 1571 C CA . GLU B 1 96 ? -15.797 -7.586 5.004 1 70.06 96 GLU B CA 1
ATOM 1572 C C . GLU B 1 96 ? -15.836 -6.266 4.238 1 70.06 96 GLU B C 1
ATOM 1574 O O . GLU B 1 96 ? -14.891 -5.938 3.516 1 70.06 96 GLU B O 1
#

Nearest PDB structures (foldseek):
  5zhv-assembly1_B  TM=9.678E-01  e=1.992E-10  Mycobacterium tuberculosis H37Rv
  4ejo-assembly1_A-2  TM=8.959E-01  e=3.248E-06  Eggerthella lenta DSM 2243
  3elk-assembly1_B  TM=8.450E-01  e=1.808E-06  Thermoplasma acidophilum
  5h20-assembly1_A-2  TM=8.929E-01  e=8.623E-06  Bacteroides fragilis NCTC 9343
  5zqh-assembly1_A-2  TM=9.081E-01  e=7.886E-05  Streptococcus pneumoniae

Solvent-accessible surface area (backbone atoms only — not comparable to full-atom values): 10648 Å² total; per-residue (Å²): 136,86,48,59,48,59,49,51,48,53,50,45,52,52,21,66,75,42,76,38,36,69,66,56,47,42,54,53,39,38,77,73,74,38,90,63,49,68,85,54,47,51,56,50,53,49,50,38,32,74,71,45,30,30,46,72,50,80,43,74,52,99,90,36,82,42,59,38,33,32,49,32,72,61,22,50,52,47,46,53,53,48,49,53,53,46,52,54,47,39,32,70,76,67,74,89,136,86,46,59,49,60,51,52,48,54,50,46,52,52,21,66,76,40,75,38,35,70,67,56,48,42,54,53,40,38,76,73,73,39,90,63,50,68,86,55,46,52,56,48,52,49,50,39,32,74,72,44,30,31,45,71,49,80,42,76,53,98,91,35,83,43,60,37,34,32,51,32,74,60,22,51,53,49,45,54,52,49,48,53,53,47,52,54,48,38,33,71,76,68,74,89

pLDDT: mean 97.28, std 3.5, range [70.06, 98.94]

Sequence (192 aa):
MKYRDFLALHILHHASEEPVTGSFLMKELERHGYHISPGTMYPLLHSLEGEGLLKSHWEVRSGRRVRVYEITEIGRRTLDEGKEKLRELCLELLGEMKYRDFLALHILHHASEEPVTGSFLMKELERHGYHISPGTMYPLLHSLEGEGLLKSHWEVRSGRRVRVYEITEIGRRTLDEGKEKLRELCLELLGE

InterPro domains:
  IPR005149 Transcription regulator PadR, N-terminal [PF03551] (11-80)
  IPR036388 Winged helix-like DNA-binding domain superfamily [G3DSA:1.10.10.10] (1-95)
  IPR036390 Winged helix DNA-binding domain superfamily [SSF46785] (2-92)
  IPR052509 Metal-responsive DNA-binding regulator [PTHR33169] (1-89)

Radius of gyration: 18.56 Å; Cα contacts (8 Å, |Δi|>4): 240; chains: 2; bounding box: 31×57×45 Å

Foldseek 3Di:
DQCLLVLLLQVLVVLAVDKDFLVRSCVVVVVVVDRDDPVGSVVSVVVCVVVVQKDWDWDQDPNDITIIIHGDPVNVVVSVVSVVVVVVVCCVPVVD/DQPLLVLLLQVLVVLAVDKDFLVRSCVVVVVVVDRDDPVGSVVSVVVCVVVVQKDWDWDQDPNDITIIIHGDPVNVVVSVVSVVVVVVVCCVPVVD

Organism: NCBI:txid2598455

Secondary structure (DSSP, 8-state):
---HHHHHHHHHHHHHHS-EEHHHHHHHHHHTT----HHHHHHHHHHHHHTTSEEEEEEEETTEEEEEEEE-HHHHHHHHHHHHHHHHHHHHHH--/---HHHHHHHHHHHHHHS-EEHHHHHHHHHHTT----HHHHHHHHHHHHHTTSEEEEEEEETTEEEEEEEE-HHHHHHHHHHHHHHHHHHHHHH--